Protein AF-A0A934ZGV9-F1 (afdb_monomer)

Solvent-accessible surface area (backbone atoms only — not comparable to full-atom values): 9846 Å² total; per-residue (Å²): 107,69,72,54,41,62,75,74,42,63,90,52,54,68,64,61,34,51,45,52,45,38,52,44,39,20,74,64,26,45,32,19,78,83,72,71,35,43,59,52,33,55,54,34,70,50,23,70,72,67,32,35,15,46,37,54,18,40,22,41,29,43,22,50,54,36,44,74,71,73,33,58,39,18,30,30,44,31,29,37,50,70,38,93,89,48,45,88,74,35,49,31,55,43,41,26,26,33,36,50,34,71,97,74,73,42,76,41,61,39,34,38,51,47,69,50,97,95,31,73,44,44,82,46,93,84,59,81,31,47,61,69,81,81,48,62,93,56,72,24,40,73,66,87,46,79,32,85,57,82,54,65,70,58,51,50,39,41,73,75,44,75,39,35,56,63,35,75,73,70,55,57,56,45,64,77,88,77,133

Nearest PDB structures (foldseek):
  9crn-assembly1_A  TM=8.039E-01  e=2.445E-04  Streptococcus pyogenes NZ131
  3isr-assembly1_B  TM=7.234E-01  e=2.298E-04  Cytophaga hutchinsonii ATCC 33406
  3kd4-assembly1_A  TM=6.887E-01  e=6.602E-04  Parabacteroides distasonis ATCC 8503
  7n6g-assembly1_6F  TM=5.661E-01  e=1.375E-01  Chlamydomonas reinhardtii
  8iyj-assembly1_T  TM=6.275E-01  e=3.469E+00  Mus musculus

Secondary structure (DSSP, 8-state):
-HHHHHHHTTT--HHHHHHHHHHHHHHHSEETTTTT--B---SHHHHHHH-EE-HHHHHHHHHHHHHHTT--EEEEEEEEESSSS-STT-EEEEEEEEEEEGGGTEEEEE-TT--BTTB--B--SSS-B-SS---GGGT-EE----BSS--HHHHHHHHS-SBHHHHHTTTS-S-PPP-

Sequence (179 aa):
MAAFVDARLRGLDPVALAEAVFVFVRDEVRHSWDIRGRRVTCVASEVLRHREGLCYAKSHLAAALLRRAGVPAGICYQRLTLDAADASAGHVVHALSTVFIAPLGRWIRFDARGNRPGVDARFSLTDEALAFPIRPEFGELDYLRNEPDAHPLIVASLTSHDDALALMAGALPSELPLP

pLDDT: mean 95.47, std 4.11, range [60.16, 98.81]

Mean predicted aligned error: 2.98 Å

Structure (mmCIF, N/CA/C/O backbone):
data_AF-A0A934ZGV9-F1
#
_entry.id   AF-A0A934ZGV9-F1
#
loop_
_atom_site.group_PDB
_atom_site.id
_atom_site.type_symbol
_atom_site.label_atom_id
_atom_site.label_alt_id
_atom_site.label_comp_id
_atom_site.label_asym_id
_atom_site.label_entity_id
_atom_site.label_seq_id
_atom_site.pdbx_PDB_ins_code
_atom_site.Cartn_x
_atom_site.Cartn_y
_atom_site.Cartn_z
_atom_site.occupancy
_atom_site.B_iso_or_equiv
_atom_site.auth_seq_id
_atom_site.auth_comp_id
_atom_site.auth_asym_id
_atom_site.auth_atom_id
_atom_site.pdbx_PDB_model_num
ATOM 1 N N . MET A 1 1 ? -14.277 10.513 1.016 1.00 86.44 1 MET A N 1
ATOM 2 C CA . MET A 1 1 ? -13.659 9.782 2.145 1.00 86.44 1 MET A CA 1
ATOM 3 C C . MET A 1 1 ? -14.561 9.735 3.371 1.00 86.44 1 MET A C 1
ATOM 5 O O . MET A 1 1 ? -14.852 8.629 3.788 1.00 86.44 1 MET A O 1
ATOM 9 N N . ALA A 1 2 ? -15.053 10.864 3.906 1.00 89.75 2 ALA A N 1
ATOM 10 C CA . ALA A 1 2 ? -15.929 10.872 5.094 1.00 89.75 2 ALA A CA 1
ATOM 11 C C . ALA A 1 2 ? -17.124 9.906 4.983 1.00 89.75 2 ALA A C 1
ATOM 13 O O . ALA A 1 2 ? -17.225 8.985 5.778 1.00 89.75 2 ALA A O 1
ATOM 14 N N . ALA A 1 3 ? -17.915 10.016 3.910 1.00 92.88 3 ALA A N 1
ATOM 15 C CA . ALA A 1 3 ? -19.055 9.126 3.671 1.00 92.88 3 ALA A CA 1
ATOM 16 C C . ALA A 1 3 ? -18.684 7.631 3.634 1.00 92.88 3 ALA A C 1
ATOM 18 O O . ALA A 1 3 ? -19.457 6.796 4.081 1.00 92.88 3 ALA A O 1
ATOM 19 N N . PHE A 1 4 ? -17.494 7.287 3.126 1.00 94.81 4 PHE A N 1
ATOM 20 C CA . PHE A 1 4 ? -17.029 5.900 3.122 1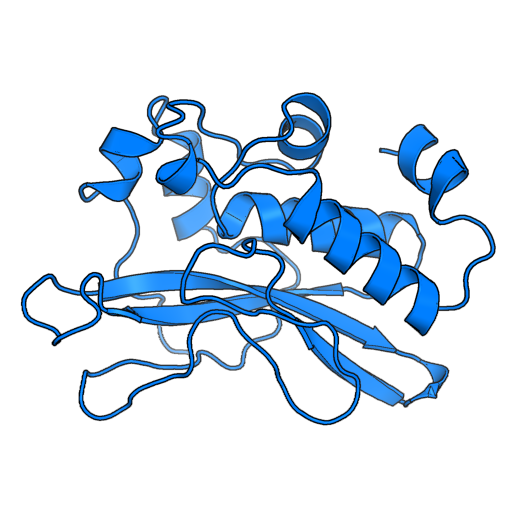.00 94.81 4 PHE A CA 1
ATOM 21 C C . PHE A 1 4 ? -16.733 5.412 4.543 1.00 94.81 4 PHE A C 1
ATOM 23 O O . PHE A 1 4 ? -17.196 4.347 4.935 1.00 94.81 4 PHE A O 1
ATOM 30 N N . VAL A 1 5 ? -15.978 6.205 5.310 1.00 93.06 5 VAL A N 1
ATOM 31 C CA . VAL A 1 5 ? -15.632 5.890 6.703 1.00 93.06 5 VAL A CA 1
ATOM 32 C C . VAL A 1 5 ? -16.901 5.762 7.542 1.00 93.06 5 VAL A C 1
ATOM 34 O O . VAL A 1 5 ? -17.065 4.781 8.257 1.00 93.06 5 VAL A O 1
ATOM 37 N N . ASP A 1 6 ? -17.834 6.697 7.385 1.00 92.62 6 ASP A N 1
ATOM 38 C CA . ASP A 1 6 ? -19.102 6.697 8.110 1.00 92.62 6 ASP A CA 1
ATOM 39 C C . ASP A 1 6 ? -19.966 5.478 7.790 1.00 92.62 6 ASP A C 1
ATOM 41 O O . ASP A 1 6 ? -20.567 4.908 8.694 1.00 92.62 6 ASP A O 1
ATOM 45 N N . ALA A 1 7 ? -20.004 5.064 6.522 1.00 95.06 7 ALA A N 1
ATOM 46 C CA . ALA A 1 7 ? -20.830 3.947 6.082 1.00 95.06 7 ALA A CA 1
ATOM 47 C C . ALA A 1 7 ? -20.221 2.570 6.382 1.00 95.06 7 ALA A C 1
ATOM 49 O O . ALA A 1 7 ? -20.969 1.609 6.534 1.00 95.06 7 ALA A O 1
ATOM 50 N N . ARG A 1 8 ? -18.887 2.443 6.398 1.00 95.12 8 ARG A N 1
ATOM 51 C CA . ARG A 1 8 ? -18.216 1.130 6.429 1.00 95.12 8 ARG A CA 1
ATOM 52 C C . ARG A 1 8 ? -17.299 0.883 7.616 1.00 95.12 8 ARG A C 1
ATOM 54 O O . ARG A 1 8 ? -17.013 -0.274 7.890 1.00 95.12 8 ARG A O 1
ATOM 61 N N . LEU A 1 9 ? -16.816 1.928 8.284 1.00 96.00 9 LEU A N 1
ATOM 62 C CA . LEU A 1 9 ? -15.784 1.800 9.322 1.00 96.00 9 LEU A CA 1
ATOM 63 C C . LEU A 1 9 ? -16.225 2.333 10.690 1.00 96.00 9 LEU A C 1
ATOM 65 O O . LEU A 1 9 ? -15.602 2.024 11.703 1.00 96.00 9 LEU A O 1
ATOM 69 N N . ARG A 1 10 ? -17.278 3.155 10.742 1.00 93.94 10 ARG A N 1
ATOM 70 C CA . ARG A 1 10 ? -17.756 3.772 11.981 1.00 93.94 10 ARG A CA 1
ATOM 71 C C . ARG A 1 10 ? -18.201 2.710 12.991 1.00 93.94 10 ARG A C 1
ATOM 73 O O . ARG A 1 10 ? -19.017 1.853 12.676 1.00 93.94 10 ARG A O 1
ATOM 80 N N . GLY A 1 11 ? -17.712 2.835 14.225 1.00 93.38 11 GLY A N 1
ATOM 81 C CA . GLY A 1 11 ? -18.089 1.966 15.345 1.00 93.38 11 GLY A CA 1
ATOM 82 C C . GLY A 1 11 ? -17.326 0.642 15.419 1.00 93.38 11 GLY A C 1
ATOM 83 O O . GLY A 1 11 ? -17.525 -0.094 16.380 1.00 93.38 11 GLY A O 1
ATOM 84 N N . LEU A 1 12 ? -16.447 0.349 14.455 1.00 96.75 12 LEU A N 1
ATOM 85 C CA . LE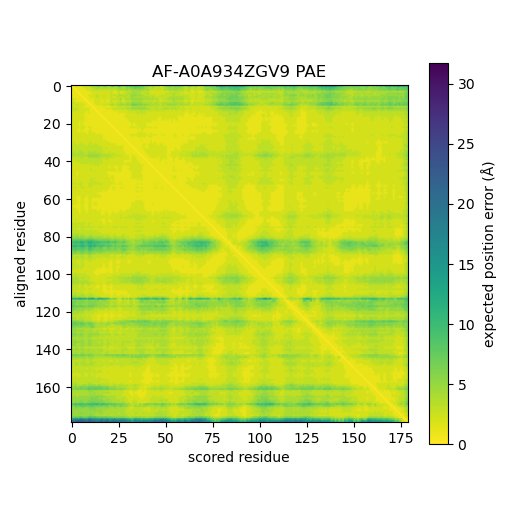U A 1 12 ? -15.540 -0.793 14.539 1.00 96.75 12 LEU A CA 1
ATOM 86 C C . LEU A 1 12 ? -14.435 -0.527 15.566 1.00 96.75 12 LEU A C 1
ATOM 88 O O . LEU A 1 12 ? -13.952 0.602 15.695 1.00 96.75 12 LEU A O 1
ATOM 92 N N . ASP A 1 13 ? -14.007 -1.575 16.267 1.00 95.88 13 ASP A N 1
ATOM 93 C CA . ASP A 1 13 ? -12.777 -1.518 17.052 1.00 95.88 13 ASP A CA 1
ATOM 94 C C . ASP A 1 13 ? -11.540 -1.399 16.131 1.00 95.88 13 ASP A C 1
ATOM 96 O O . ASP A 1 13 ? -11.633 -1.671 14.930 1.00 95.88 13 ASP A O 1
ATOM 100 N N . PRO A 1 14 ? -10.363 -1.001 16.652 1.00 95.81 14 PRO A N 1
ATOM 101 C CA . PRO A 1 14 ? -9.184 -0.766 15.819 1.00 95.81 14 PRO A CA 1
ATOM 102 C C . PRO A 1 14 ? -8.718 -1.966 14.980 1.00 95.81 14 PRO A C 1
ATOM 104 O O . PRO A 1 14 ? -8.181 -1.756 13.893 1.00 95.81 14 PRO A O 1
ATOM 107 N N . VAL A 1 15 ? -8.905 -3.203 15.457 1.00 97.25 15 VAL A N 1
ATOM 108 C CA . VAL A 1 15 ? -8.515 -4.420 14.726 1.00 97.25 15 VAL A CA 1
ATOM 109 C C . VAL A 1 15 ? -9.474 -4.650 13.568 1.00 97.25 15 VAL A C 1
ATOM 111 O O . VAL A 1 15 ? -9.032 -4.730 12.422 1.00 97.25 15 VAL A O 1
ATOM 114 N N . ALA A 1 16 ? -10.777 -4.685 13.853 1.00 97.69 16 ALA A N 1
ATOM 115 C CA . ALA A 1 16 ? -11.808 -4.869 12.836 1.00 97.69 16 ALA A CA 1
ATOM 116 C C . ALA A 1 16 ? -11.764 -3.752 11.783 1.00 97.69 16 ALA A C 1
ATOM 118 O O . ALA A 1 16 ? -11.966 -3.992 10.594 1.00 97.69 16 ALA A O 1
ATOM 119 N N . LEU A 1 17 ? -11.446 -2.526 12.202 1.00 97.81 17 LEU A N 1
ATOM 120 C CA . LEU A 1 17 ? -11.282 -1.381 11.315 1.00 97.81 17 LEU A CA 1
ATOM 121 C C . LEU A 1 17 ? -10.088 -1.557 10.370 1.00 97.81 17 LEU A C 1
ATOM 123 O O . LEU A 1 17 ? -10.225 -1.340 9.164 1.00 97.81 17 LEU A O 1
ATOM 127 N N . ALA A 1 18 ? -8.930 -1.959 10.898 1.00 98.12 18 ALA A N 1
ATOM 128 C CA . ALA A 1 18 ? -7.737 -2.222 10.101 1.00 98.12 18 ALA A CA 1
ATOM 129 C C . ALA A 1 18 ? -7.961 -3.345 9.083 1.00 98.12 18 ALA A C 1
ATOM 131 O O . ALA A 1 18 ? -7.636 -3.178 7.906 1.00 98.12 18 ALA A O 1
ATOM 132 N N . GLU A 1 19 ? -8.576 -4.445 9.512 1.00 98.25 19 GLU A N 1
ATOM 133 C CA . GLU A 1 19 ? -8.907 -5.568 8.639 1.00 98.25 19 GLU A CA 1
ATOM 134 C C . GLU A 1 19 ? -9.918 -5.167 7.556 1.00 98.25 19 GLU A C 1
ATOM 136 O O . GLU A 1 19 ? -9.710 -5.463 6.379 1.00 98.25 19 GLU A O 1
ATOM 141 N N . ALA A 1 20 ? -10.964 -4.412 7.909 1.00 98.50 20 ALA A N 1
ATOM 142 C CA . ALA A 1 20 ? -11.946 -3.919 6.946 1.00 98.50 20 ALA A CA 1
ATOM 143 C C . ALA A 1 20 ? -11.309 -3.005 5.889 1.00 98.50 20 ALA A C 1
ATOM 145 O O . ALA A 1 20 ? -11.627 -3.121 4.703 1.00 98.50 20 ALA A O 1
ATOM 146 N N . VAL A 1 21 ? -10.389 -2.116 6.287 1.00 98.69 21 VAL A N 1
ATOM 147 C CA . VAL A 1 21 ? -9.624 -1.288 5.341 1.00 98.69 21 VAL A CA 1
ATOM 148 C C . VAL A 1 21 ? -8.734 -2.155 4.458 1.00 98.69 21 VAL A C 1
ATOM 150 O O . VAL A 1 21 ? -8.726 -1.953 3.244 1.00 98.69 21 VAL A O 1
ATOM 153 N N . PHE A 1 22 ? -8.013 -3.117 5.035 1.00 98.62 22 PHE A N 1
ATOM 154 C CA . PHE A 1 22 ? -7.174 -4.044 4.283 1.00 98.62 22 PHE A CA 1
ATOM 155 C C . PHE A 1 22 ? -7.978 -4.795 3.217 1.00 98.62 22 PHE A C 1
ATOM 157 O O . PHE A 1 22 ? -7.634 -4.704 2.040 1.00 98.62 22 PHE A O 1
ATOM 164 N N . VAL A 1 23 ? -9.064 -5.474 3.602 1.00 98.44 23 VAL A N 1
ATOM 165 C CA . VAL A 1 23 ? -9.916 -6.264 2.695 1.00 98.44 23 VAL A CA 1
ATOM 166 C C . VAL A 1 23 ? -10.461 -5.378 1.587 1.00 98.44 23 VAL A C 1
ATOM 168 O O . VAL A 1 23 ? -10.339 -5.691 0.407 1.00 98.44 23 VAL A O 1
ATOM 171 N N . PHE A 1 24 ? -10.993 -4.217 1.952 1.00 98.56 24 PHE A N 1
ATOM 172 C CA . PHE A 1 24 ? -11.521 -3.267 0.992 1.00 98.56 24 PHE A CA 1
ATOM 173 C C . PHE A 1 24 ? -10.474 -2.786 -0.018 1.00 98.56 24 PHE A C 1
ATOM 175 O O . PHE A 1 24 ? -10.734 -2.768 -1.220 1.00 98.56 24 PHE A O 1
ATOM 182 N N . VAL A 1 25 ? -9.293 -2.368 0.443 1.00 98.62 25 VAL A N 1
ATOM 183 C CA . VAL A 1 25 ? -8.247 -1.891 -0.467 1.00 98.62 25 VAL A CA 1
ATOM 184 C C . VAL A 1 25 ? -7.718 -3.049 -1.307 1.00 98.62 25 VAL A C 1
ATOM 186 O O . VAL A 1 25 ? -7.516 -2.860 -2.504 1.00 98.62 25 VAL A O 1
ATOM 189 N N . ARG A 1 26 ? -7.530 -4.239 -0.732 1.00 98.38 26 ARG A N 1
ATOM 190 C CA . ARG A 1 26 ? -7.049 -5.434 -1.435 1.00 98.38 26 ARG A CA 1
ATOM 191 C C . ARG A 1 26 ? -8.012 -5.866 -2.541 1.00 98.38 26 ARG A C 1
ATOM 193 O O . ARG A 1 26 ? -7.557 -6.056 -3.668 1.00 98.38 26 ARG A O 1
ATOM 200 N N . ASP A 1 27 ? -9.304 -5.945 -2.233 1.00 97.56 27 ASP A N 1
ATOM 201 C CA . ASP A 1 27 ? -10.291 -6.652 -3.059 1.00 97.56 27 ASP A CA 1
ATOM 202 C C . ASP A 1 27 ? -11.154 -5.712 -3.913 1.00 97.56 27 ASP A C 1
ATOM 204 O O . ASP A 1 27 ? -11.568 -6.078 -5.013 1.00 97.56 27 ASP A O 1
ATOM 208 N N . GLU A 1 28 ? -11.406 -4.479 -3.459 1.00 98.12 28 GLU A N 1
ATOM 209 C CA . GLU A 1 28 ? -12.267 -3.517 -4.170 1.00 98.12 28 GLU A CA 1
ATOM 210 C C . GLU A 1 28 ? -11.492 -2.402 -4.893 1.00 98.12 28 GLU A C 1
ATOM 212 O O . GLU A 1 28 ? -12.092 -1.587 -5.600 1.00 98.12 28 GLU A O 1
ATOM 217 N N . VAL A 1 29 ? -10.164 -2.341 -4.751 1.00 98.38 29 VAL A N 1
ATOM 218 C CA . VAL A 1 29 ? -9.301 -1.443 -5.536 1.00 98.38 29 VAL A CA 1
ATOM 219 C C . VAL A 1 29 ? -8.408 -2.286 -6.431 1.00 98.38 29 VAL A C 1
ATOM 221 O O . VAL A 1 29 ? -7.513 -2.987 -5.965 1.00 98.38 29 VAL A O 1
ATOM 224 N N . ARG A 1 30 ? -8.631 -2.216 -7.741 1.00 98.00 30 ARG A N 1
ATOM 225 C CA . ARG A 1 30 ? -7.888 -3.014 -8.718 1.00 98.00 30 ARG A CA 1
ATOM 226 C C . ARG A 1 30 ? -6.433 -2.559 -8.785 1.00 98.00 30 ARG A C 1
ATOM 228 O O . ARG A 1 30 ? -6.153 -1.362 -8.797 1.00 98.00 30 ARG A O 1
ATOM 235 N N . HIS A 1 31 ? -5.512 -3.515 -8.848 1.00 97.44 31 HIS A N 1
ATOM 236 C CA . HIS A 1 31 ? -4.106 -3.211 -9.078 1.00 97.44 31 HIS A CA 1
ATOM 237 C C . HIS A 1 31 ? -3.871 -2.929 -10.566 1.00 97.44 31 HIS A C 1
ATOM 239 O O . HIS A 1 31 ? -4.106 -3.818 -11.387 1.00 97.44 31 HIS A O 1
ATOM 245 N N . SER A 1 32 ? -3.398 -1.728 -10.923 1.00 96.88 32 SER A N 1
ATOM 246 C CA . SER A 1 32 ? -3.309 -1.287 -12.330 1.00 96.88 32 SER A CA 1
ATOM 247 C C . SER A 1 32 ? -2.537 -2.269 -13.217 1.00 96.88 32 SER A C 1
ATOM 249 O O . SER A 1 32 ? -2.983 -2.581 -14.317 1.00 96.88 32 SER A O 1
ATOM 251 N N . TRP A 1 33 ? -1.438 -2.849 -12.721 1.00 94.50 33 TRP A N 1
ATOM 252 C CA . TRP A 1 33 ? -0.671 -3.844 -13.483 1.00 94.50 33 TRP A CA 1
ATOM 253 C C . TRP A 1 33 ? -1.466 -5.119 -13.806 1.00 94.50 33 TRP A C 1
ATOM 255 O O . TRP A 1 33 ? -1.347 -5.642 -14.911 1.00 94.50 33 TRP A O 1
ATOM 265 N N . ASP A 1 34 ? -2.301 -5.603 -12.881 1.00 94.94 34 ASP A N 1
ATOM 266 C CA . ASP A 1 34 ? -3.018 -6.875 -13.066 1.00 94.94 34 ASP A CA 1
ATOM 267 C C . ASP A 1 34 ? -4.122 -6.756 -14.099 1.00 94.94 34 ASP A C 1
ATOM 269 O O . ASP A 1 34 ? -4.351 -7.665 -14.891 1.00 94.94 34 ASP A O 1
ATOM 273 N N . ILE A 1 35 ? -4.800 -5.612 -14.091 1.00 95.81 35 ILE A N 1
ATOM 274 C CA . ILE A 1 35 ? -5.902 -5.334 -15.007 1.00 95.81 35 ILE A CA 1
ATOM 275 C C . ILE A 1 35 ? -5.434 -4.654 -16.295 1.00 95.81 35 ILE A C 1
ATOM 277 O O . ILE A 1 35 ? -6.267 -4.263 -17.107 1.00 95.81 35 ILE A O 1
ATOM 281 N N . ARG A 1 36 ? -4.115 -4.478 -16.466 1.00 96.38 36 ARG A N 1
ATOM 282 C CA . ARG A 1 36 ? -3.504 -3.699 -17.557 1.00 96.38 36 ARG A CA 1
ATOM 283 C C . ARG A 1 36 ? -4.109 -2.293 -17.690 1.00 96.38 36 ARG A C 1
ATOM 285 O O . ARG A 1 36 ? -4.273 -1.764 -18.787 1.00 96.38 36 ARG A O 1
ATOM 292 N N . GLY A 1 37 ? -4.456 -1.704 -16.551 1.00 97.06 37 GLY A N 1
ATOM 293 C CA . GLY A 1 37 ? -5.012 -0.368 -16.437 1.00 97.06 37 GLY A CA 1
ATOM 294 C C . GLY A 1 37 ? -3.933 0.687 -16.641 1.00 97.06 37 GLY A C 1
ATOM 295 O O . GLY A 1 37 ? -2.797 0.528 -16.196 1.00 97.06 37 GLY A O 1
ATOM 296 N N . ARG A 1 38 ? -4.292 1.764 -17.343 1.00 97.31 38 ARG A N 1
ATOM 297 C CA . ARG A 1 38 ? -3.376 2.866 -17.676 1.00 97.31 38 ARG A CA 1
ATOM 298 C C . ARG A 1 38 ? -3.494 4.033 -16.704 1.00 97.31 38 ARG A C 1
ATOM 300 O O . ARG A 1 38 ? -2.695 4.952 -16.767 1.00 97.31 38 ARG A O 1
ATOM 307 N N . ARG A 1 39 ? -4.475 4.032 -15.797 1.00 97.44 39 ARG A N 1
ATOM 308 C CA . ARG A 1 39 ? -4.707 5.179 -14.922 1.00 97.44 39 ARG A CA 1
ATOM 309 C C . ARG A 1 39 ? -3.641 5.245 -13.838 1.00 97.44 39 ARG A C 1
ATOM 311 O O . ARG A 1 39 ? -3.524 4.330 -13.024 1.00 97.44 39 ARG A O 1
ATOM 318 N N . VAL A 1 40 ? -2.951 6.376 -13.765 1.00 97.69 40 VAL A N 1
ATOM 319 C CA . VAL A 1 40 ? -2.124 6.719 -12.610 1.00 97.69 40 VAL A CA 1
ATOM 320 C C . VAL A 1 40 ? -2.998 7.400 -11.560 1.00 97.69 40 VAL A C 1
ATOM 322 O O . VAL A 1 40 ? -3.759 8.320 -11.857 1.00 97.69 40 VAL A O 1
ATOM 325 N N . THR A 1 41 ? -2.933 6.909 -10.327 1.00 98.06 41 THR A N 1
ATOM 326 C CA . THR A 1 41 ? -3.553 7.537 -9.157 1.00 98.06 41 THR A CA 1
ATOM 327 C C . THR A 1 41 ? -2.479 7.763 -8.106 1.00 98.06 41 THR A C 1
ATOM 329 O O . THR A 1 41 ? -1.564 6.951 -7.963 1.00 98.06 41 THR A O 1
ATOM 332 N N . CYS A 1 42 ? -2.574 8.871 -7.371 1.00 98.00 42 CYS A N 1
ATOM 333 C CA . CYS A 1 42 ? -1.600 9.197 -6.330 1.00 98.00 42 CYS A CA 1
ATOM 334 C C . CYS A 1 42 ? -2.284 9.500 -5.001 1.00 98.00 42 CYS A C 1
ATOM 336 O O . CYS A 1 42 ? -2.009 8.842 -3.996 1.00 98.00 42 CYS A O 1
ATOM 338 N N . VAL A 1 43 ? -3.200 10.470 -4.971 1.00 97.75 43 VAL A N 1
ATOM 339 C CA . VAL A 1 43 ? -3.839 10.881 -3.716 1.00 97.75 43 VAL A CA 1
ATOM 340 C C . VAL A 1 43 ? -5.006 9.962 -3.359 1.00 97.75 43 VAL A C 1
ATOM 342 O O . VAL A 1 43 ? -5.783 9.546 -4.216 1.00 97.75 43 VAL A O 1
ATOM 345 N N . ALA A 1 44 ? -5.184 9.679 -2.067 1.00 98.19 44 ALA A N 1
ATOM 346 C CA . ALA A 1 44 ? -6.181 8.722 -1.575 1.00 98.19 44 ALA A CA 1
ATOM 347 C C . ALA A 1 44 ? -7.612 8.971 -2.094 1.00 98.19 44 ALA A C 1
ATOM 349 O O . ALA A 1 44 ? -8.361 8.032 -2.360 1.00 98.19 44 ALA A O 1
ATOM 350 N N . SER A 1 45 ? -8.014 10.232 -2.266 1.00 98.00 45 SER A N 1
ATOM 351 C CA . SER A 1 45 ? -9.344 10.583 -2.777 1.00 98.00 45 SER A CA 1
ATOM 352 C C . SER A 1 45 ? -9.571 10.128 -4.225 1.00 98.00 45 SER A C 1
ATOM 354 O O . SER A 1 45 ? -10.683 9.712 -4.556 1.00 98.00 45 SER A O 1
ATOM 356 N N . GLU A 1 46 ? -8.539 10.159 -5.069 1.00 97.62 46 GLU A N 1
ATOM 357 C CA . GLU A 1 46 ? -8.584 9.659 -6.446 1.00 97.62 46 GLU A CA 1
ATOM 358 C C . GLU A 1 46 ? -8.653 8.140 -6.476 1.00 97.62 46 GLU A C 1
ATOM 360 O O . GLU A 1 46 ? -9.499 7.585 -7.173 1.00 97.62 46 GLU A O 1
ATOM 365 N N . VAL A 1 47 ? -7.829 7.468 -5.669 1.00 98.38 47 VAL A N 1
ATOM 366 C CA . VAL A 1 47 ? -7.823 6.001 -5.560 1.00 98.38 47 VAL A CA 1
ATOM 367 C C . VAL A 1 47 ? -9.193 5.496 -5.111 1.00 98.38 47 VAL A C 1
ATOM 369 O O . VAL A 1 47 ? -9.747 4.565 -5.698 1.00 98.38 47 VAL A O 1
ATOM 372 N N . LEU A 1 48 ? -9.796 6.161 -4.118 1.00 98.38 48 LEU A N 1
ATOM 373 C CA . LEU A 1 48 ? -11.140 5.840 -3.641 1.00 98.38 48 LEU A CA 1
ATOM 374 C C . LEU A 1 48 ? -12.202 6.034 -4.732 1.00 98.38 48 LEU A C 1
ATOM 376 O O . LEU A 1 48 ? -13.133 5.237 -4.820 1.00 98.38 48 LEU A O 1
ATOM 380 N N . ARG A 1 49 ? -12.086 7.094 -5.541 1.00 98.12 49 ARG A N 1
ATOM 381 C CA . ARG A 1 49 ? -13.031 7.397 -6.624 1.00 98.12 49 ARG A CA 1
ATOM 382 C C . ARG A 1 49 ? -12.914 6.395 -7.769 1.00 98.12 49 ARG A C 1
ATOM 384 O O . ARG A 1 49 ? -13.929 5.901 -8.244 1.00 98.12 49 ARG A O 1
ATOM 391 N N . HIS A 1 50 ? -11.692 6.132 -8.224 1.00 98.00 50 HIS A N 1
ATOM 392 C CA . HIS A 1 50 ? -11.433 5.360 -9.437 1.00 98.00 50 HIS A CA 1
ATOM 393 C C . HIS A 1 50 ? -11.336 3.858 -9.204 1.00 98.00 50 HIS A C 1
ATOM 395 O O . HIS A 1 50 ? -11.493 3.105 -10.158 1.00 98.00 50 HIS A O 1
ATOM 401 N N . ARG A 1 51 ? -11.122 3.415 -7.958 1.00 97.94 51 ARG A N 1
ATOM 402 C CA . ARG A 1 51 ? -10.988 1.989 -7.623 1.00 97.94 51 ARG A CA 1
ATOM 403 C C . ARG A 1 51 ? -9.850 1.305 -8.371 1.00 97.94 51 ARG A C 1
ATOM 405 O O . ARG A 1 51 ? -9.936 0.122 -8.687 1.00 97.94 51 ARG A O 1
ATOM 412 N N . GLU A 1 52 ? -8.779 2.051 -8.609 1.00 97.94 52 GLU A N 1
ATOM 413 C CA . GLU A 1 52 ? -7.606 1.603 -9.345 1.00 97.94 52 GLU A CA 1
ATOM 414 C C . GLU A 1 52 ? -6.352 2.309 -8.820 1.00 97.94 52 GLU A C 1
ATOM 416 O O . GLU A 1 52 ? -6.384 3.507 -8.513 1.00 97.94 52 GLU A O 1
ATOM 421 N N . GLY A 1 53 ? -5.254 1.568 -8.719 1.00 97.88 53 GLY A N 1
ATOM 422 C CA . GLY A 1 53 ? -3.938 2.118 -8.427 1.00 97.88 53 GLY A CA 1
ATOM 423 C C . GLY A 1 53 ? -2.874 1.039 -8.264 1.00 97.88 53 GLY A C 1
ATOM 424 O O . GLY A 1 53 ? -3.178 -0.138 -8.066 1.00 97.88 53 GLY A O 1
ATOM 425 N N . LEU A 1 54 ? -1.610 1.448 -8.322 1.00 97.75 54 LEU A N 1
ATOM 426 C CA . LEU A 1 54 ? -0.472 0.601 -7.955 1.00 97.75 54 LEU A CA 1
ATOM 427 C C . LEU A 1 54 ? -0.381 0.433 -6.428 1.00 97.75 54 LEU A C 1
ATOM 429 O O . LEU A 1 54 ? -1.121 1.080 -5.678 1.00 97.75 54 LEU A O 1
ATOM 433 N N . CYS A 1 55 ? 0.534 -0.421 -5.956 1.00 97.75 55 CYS A N 1
ATOM 434 C CA . CYS A 1 55 ? 0.754 -0.667 -4.524 1.00 97.75 55 CYS A CA 1
ATOM 435 C C . CYS A 1 55 ? 0.918 0.628 -3.706 1.00 97.75 55 CYS A C 1
ATOM 437 O O . CYS A 1 55 ? 0.325 0.747 -2.637 1.00 97.75 55 CYS A O 1
ATOM 439 N N . TYR A 1 56 ? 1.598 1.642 -4.251 1.00 98.38 56 TYR A N 1
ATOM 440 C CA . TYR A 1 56 ? 1.756 2.966 -3.636 1.00 98.38 56 TYR A CA 1
ATOM 441 C C . TYR A 1 56 ? 0.417 3.639 -3.341 1.00 98.38 56 TYR A C 1
ATOM 443 O O . TYR A 1 56 ? 0.084 3.926 -2.195 1.00 98.38 56 TYR A O 1
ATOM 451 N N . ALA A 1 57 ? -0.389 3.835 -4.383 1.00 98.38 57 ALA A N 1
ATOM 452 C CA . ALA A 1 57 ? -1.659 4.537 -4.309 1.00 98.38 57 ALA A CA 1
ATOM 453 C C . ALA A 1 57 ? -2.643 3.804 -3.382 1.00 98.38 57 ALA A C 1
ATOM 455 O O . ALA A 1 57 ? -3.382 4.414 -2.606 1.00 98.38 57 ALA A O 1
ATOM 456 N N . LYS A 1 58 ? -2.604 2.471 -3.404 1.00 98.75 58 LYS A N 1
ATOM 457 C CA . LYS A 1 58 ? -3.382 1.623 -2.500 1.00 98.75 58 LYS A CA 1
ATOM 458 C C . LYS A 1 58 ? -2.948 1.788 -1.041 1.00 98.75 58 LYS A C 1
ATOM 460 O O . LYS A 1 58 ? -3.816 1.970 -0.188 1.00 98.75 58 LYS A O 1
ATOM 465 N N . SER A 1 59 ? -1.649 1.836 -0.759 1.00 98.75 59 SER A N 1
ATOM 466 C CA . SER A 1 59 ? -1.131 2.124 0.585 1.00 98.75 59 SER A CA 1
ATOM 467 C C . SER A 1 59 ? -1.455 3.549 1.050 1.00 98.75 59 SER A C 1
ATOM 469 O O . SER A 1 59 ? -1.856 3.748 2.197 1.00 98.75 59 SER A O 1
ATOM 471 N N . HIS A 1 60 ? -1.419 4.541 0.150 1.00 98.75 60 HIS A N 1
ATOM 472 C CA . HIS A 1 60 ? -1.876 5.903 0.454 1.00 98.75 60 HIS A CA 1
ATOM 473 C C . HIS A 1 60 ? -3.354 5.915 0.867 1.00 98.75 60 HIS A C 1
ATOM 475 O O . HIS A 1 60 ? -3.729 6.567 1.844 1.00 98.75 60 HIS A O 1
ATOM 481 N N . LEU A 1 61 ? -4.205 5.182 0.139 1.00 98.81 61 LEU A N 1
ATOM 482 C CA . LEU A 1 61 ? -5.624 5.059 0.460 1.00 98.81 61 LEU A CA 1
ATOM 483 C C . LEU A 1 61 ? -5.844 4.382 1.816 1.00 98.81 61 LEU A C 1
ATOM 485 O O . LEU A 1 61 ? -6.626 4.897 2.617 1.00 98.81 61 LEU A O 1
ATOM 489 N N . ALA A 1 62 ? -5.167 3.263 2.080 1.00 98.69 62 ALA A N 1
ATOM 490 C CA . ALA A 1 62 ? -5.298 2.533 3.336 1.00 98.69 62 ALA A CA 1
ATOM 491 C C . ALA A 1 62 ? -4.930 3.418 4.538 1.00 98.69 62 ALA A C 1
ATOM 493 O O . ALA A 1 62 ? -5.752 3.602 5.441 1.00 98.69 62 ALA A O 1
ATOM 494 N N . ALA A 1 63 ? -3.755 4.055 4.501 1.00 98.56 63 ALA A N 1
ATOM 495 C CA . ALA A 1 63 ? -3.307 4.962 5.554 1.00 98.56 63 ALA A CA 1
ATOM 496 C C . ALA A 1 63 ? -4.286 6.130 5.761 1.00 98.56 63 ALA A C 1
ATOM 498 O O . ALA A 1 63 ? -4.650 6.455 6.892 1.00 98.56 63 ALA A O 1
ATOM 499 N N . ALA A 1 64 ? -4.774 6.741 4.678 1.00 98.44 64 ALA A N 1
ATOM 500 C CA . ALA A 1 64 ? -5.690 7.872 4.770 1.00 98.44 64 ALA A CA 1
ATOM 501 C C . ALA A 1 64 ? -7.071 7.481 5.333 1.00 98.44 64 ALA A C 1
ATOM 503 O O . ALA A 1 64 ? -7.675 8.266 6.068 1.00 98.44 64 ALA A O 1
ATOM 504 N N . LEU A 1 65 ? -7.586 6.287 5.017 1.00 98.56 65 LEU A N 1
ATOM 505 C CA . LEU A 1 65 ? -8.847 5.783 5.573 1.00 98.56 65 LEU A CA 1
ATOM 506 C C . LEU A 1 65 ? -8.735 5.484 7.068 1.00 98.56 65 LEU A C 1
ATOM 508 O O . LEU A 1 65 ? -9.596 5.927 7.827 1.00 98.56 65 LEU A O 1
ATOM 512 N N . LEU A 1 66 ? -7.660 4.808 7.483 1.00 98.25 66 LEU A N 1
ATOM 513 C CA . LEU A 1 66 ? -7.376 4.506 8.889 1.00 98.25 66 LEU A CA 1
ATOM 514 C C . LEU A 1 66 ? -7.259 5.789 9.718 1.00 98.25 66 LEU A C 1
ATOM 516 O O . LEU A 1 66 ? -7.975 5.959 10.705 1.00 98.25 66 LEU A O 1
ATOM 520 N N . ARG A 1 67 ? -6.448 6.748 9.253 1.00 97.69 67 ARG A N 1
ATOM 521 C CA . ARG A 1 67 ? -6.281 8.053 9.915 1.00 97.69 67 ARG A CA 1
ATOM 522 C C . ARG A 1 67 ? -7.587 8.822 9.993 1.00 97.69 67 ARG A C 1
ATOM 524 O O . ARG A 1 67 ? -7.892 9.416 11.022 1.00 97.69 67 ARG A O 1
ATOM 531 N N . ARG A 1 68 ? -8.392 8.801 8.924 1.00 97.19 68 ARG A N 1
ATOM 532 C CA . ARG A 1 68 ? -9.703 9.465 8.921 1.00 97.19 68 ARG A CA 1
ATOM 533 C C . ARG A 1 68 ? -10.675 8.836 9.918 1.00 97.19 68 ARG A C 1
ATOM 535 O O . ARG A 1 68 ? -11.566 9.537 10.386 1.00 97.19 68 ARG A O 1
ATOM 542 N N . ALA A 1 69 ? -10.501 7.559 10.237 1.00 96.62 69 ALA A N 1
ATOM 543 C CA . ALA A 1 69 ? -11.261 6.867 11.265 1.00 96.62 69 ALA A CA 1
ATOM 544 C C . ALA A 1 69 ? -10.630 6.959 12.671 1.00 96.62 69 ALA A C 1
ATOM 546 O O . ALA A 1 69 ? -11.128 6.338 13.603 1.00 96.62 69 ALA A O 1
ATOM 547 N N . GLY A 1 70 ? -9.559 7.744 12.838 1.00 95.19 70 GLY A N 1
ATOM 548 C CA . GLY A 1 70 ? -8.916 7.992 14.130 1.00 95.19 70 GLY A CA 1
ATOM 549 C C . GLY A 1 70 ? -7.848 6.972 14.531 1.00 95.19 70 GLY A C 1
ATOM 550 O O . GLY A 1 70 ? -7.371 7.023 15.661 1.00 95.19 70 GLY A O 1
ATOM 551 N N . VAL A 1 71 ? -7.446 6.066 13.633 1.00 96.69 71 VAL A N 1
ATOM 552 C CA . VAL A 1 71 ? -6.399 5.071 13.906 1.00 96.69 71 VAL A CA 1
ATOM 553 C C . VAL A 1 71 ? -5.062 5.550 13.325 1.00 96.69 71 VAL A C 1
ATOM 555 O O . VAL A 1 71 ? -5.004 5.868 12.131 1.00 96.69 71 VAL A O 1
ATOM 558 N N . PRO A 1 72 ? -3.970 5.606 14.115 1.00 98.12 72 PRO A N 1
ATOM 559 C CA . PRO A 1 72 ? -2.655 5.929 13.580 1.00 98.12 72 PRO A CA 1
ATOM 560 C C . PRO A 1 72 ? -2.234 4.892 12.538 1.00 98.12 72 PRO A C 1
ATOM 562 O O . PRO A 1 72 ? -2.295 3.687 12.773 1.00 98.12 72 PRO A O 1
ATOM 565 N N . ALA A 1 73 ? -1.798 5.370 11.382 1.00 98.50 73 ALA A N 1
ATOM 566 C CA . ALA A 1 73 ? -1.380 4.536 10.267 1.00 98.50 73 ALA A CA 1
ATOM 567 C C . ALA A 1 73 ? -0.243 5.213 9.514 1.00 98.50 73 ALA A C 1
ATOM 569 O O . ALA A 1 73 ? -0.095 6.435 9.598 1.00 98.50 73 ALA A O 1
ATOM 570 N N . GLY A 1 74 ? 0.521 4.444 8.759 1.00 98.25 74 GLY A N 1
ATOM 571 C CA . GLY A 1 74 ? 1.656 4.907 7.974 1.00 98.25 74 GLY A CA 1
ATOM 572 C C . GLY A 1 74 ? 1.882 4.046 6.745 1.00 98.25 74 GLY A C 1
ATOM 573 O O . GLY A 1 74 ? 1.052 3.209 6.380 1.00 98.25 74 GLY A O 1
ATOM 574 N N . ILE A 1 75 ? 2.998 4.311 6.085 1.00 98.25 75 ILE A N 1
ATOM 575 C CA . ILE A 1 75 ? 3.414 3.633 4.864 1.00 98.25 75 ILE A CA 1
ATOM 576 C C . ILE A 1 75 ? 4.825 3.108 5.103 1.00 98.25 75 ILE A C 1
ATOM 578 O O . ILE A 1 75 ? 5.664 3.801 5.675 1.00 98.25 75 ILE A O 1
ATOM 582 N N . CYS A 1 76 ? 5.098 1.886 4.670 1.00 97.00 76 CYS A N 1
ATOM 583 C CA . CYS A 1 76 ? 6.448 1.338 4.656 1.00 97.00 76 CYS A CA 1
ATOM 584 C C . CYS A 1 76 ? 6.774 0.786 3.272 1.00 97.00 76 CYS A C 1
ATOM 586 O O . CYS A 1 76 ? 5.895 0.665 2.415 1.00 97.00 76 CYS A O 1
ATOM 588 N N . TYR A 1 77 ? 8.052 0.507 3.034 1.00 97.88 77 TYR A N 1
ATOM 589 C CA . TYR A 1 77 ? 8.538 0.158 1.708 1.00 97.88 77 TYR A CA 1
ATOM 590 C C . TYR A 1 77 ? 9.478 -1.036 1.746 1.00 97.88 77 TYR A C 1
ATOM 592 O O . TYR A 1 77 ? 10.199 -1.261 2.719 1.00 97.88 77 TYR A O 1
ATOM 600 N N . GLN A 1 78 ? 9.505 -1.741 0.627 1.00 97.31 78 GLN A N 1
ATOM 601 C CA . GLN A 1 78 ? 10.433 -2.814 0.315 1.00 97.31 78 GLN A CA 1
ATOM 602 C C . GLN A 1 78 ? 11.108 -2.512 -1.019 1.00 97.31 78 GLN A C 1
ATOM 604 O O . GLN A 1 78 ? 10.540 -1.824 -1.861 1.00 97.31 78 GLN A O 1
ATOM 609 N N . ARG A 1 79 ? 12.309 -3.031 -1.231 1.00 97.25 79 ARG A N 1
ATOM 610 C CA . ARG A 1 79 ? 12.945 -3.152 -2.540 1.00 97.25 79 ARG A CA 1
ATOM 611 C C . ARG A 1 79 ? 12.805 -4.603 -2.970 1.00 97.25 79 ARG A C 1
ATOM 613 O O . ARG A 1 79 ? 13.300 -5.479 -2.269 1.00 97.25 79 ARG A O 1
ATOM 620 N N . LEU A 1 80 ? 12.153 -4.834 -4.101 1.00 96.94 80 LEU A N 1
ATOM 621 C CA . LEU A 1 80 ? 11.886 -6.165 -4.649 1.00 96.94 80 LEU A CA 1
ATOM 622 C C . LEU A 1 80 ? 12.464 -6.276 -6.056 1.00 96.94 80 LEU A C 1
ATOM 624 O O . LEU A 1 80 ? 12.608 -5.259 -6.737 1.00 96.94 80 LEU A O 1
ATOM 628 N N . THR A 1 81 ? 12.786 -7.483 -6.515 1.00 96.44 81 THR A N 1
ATOM 629 C CA . THR A 1 81 ? 13.110 -7.690 -7.931 1.00 96.44 81 THR A CA 1
ATOM 630 C C . THR A 1 81 ? 11.860 -7.542 -8.800 1.00 96.44 81 THR A C 1
ATOM 632 O O . THR A 1 81 ? 10.734 -7.801 -8.368 1.00 96.44 81 THR A O 1
ATOM 635 N N . LEU A 1 82 ? 12.048 -7.115 -10.049 1.00 92.44 82 LEU A N 1
ATOM 636 C CA . LEU A 1 82 ? 10.963 -7.035 -11.033 1.00 92.44 82 LEU A CA 1
ATOM 637 C C . LEU A 1 82 ? 10.542 -8.418 -11.561 1.00 92.44 82 LEU A C 1
ATOM 639 O O . LEU A 1 82 ? 9.373 -8.610 -11.901 1.00 92.44 82 LEU A O 1
ATOM 643 N N . ASP A 1 83 ? 11.476 -9.373 -11.604 1.00 88.88 83 ASP A N 1
ATOM 644 C CA . ASP A 1 83 ? 11.230 -10.771 -11.971 1.00 88.88 83 ASP A CA 1
ATOM 645 C C . ASP A 1 83 ? 11.268 -11.671 -10.727 1.00 88.88 83 ASP A C 1
ATOM 647 O O . ASP A 1 83 ? 12.066 -11.473 -9.813 1.00 88.88 83 ASP A O 1
ATOM 651 N N . ALA A 1 84 ? 10.403 -12.680 -10.675 1.00 86.62 84 ALA A N 1
ATOM 652 C CA . ALA A 1 84 ? 10.397 -13.645 -9.585 1.00 86.62 84 ALA A CA 1
ATOM 653 C C . ALA A 1 84 ? 11.576 -14.634 -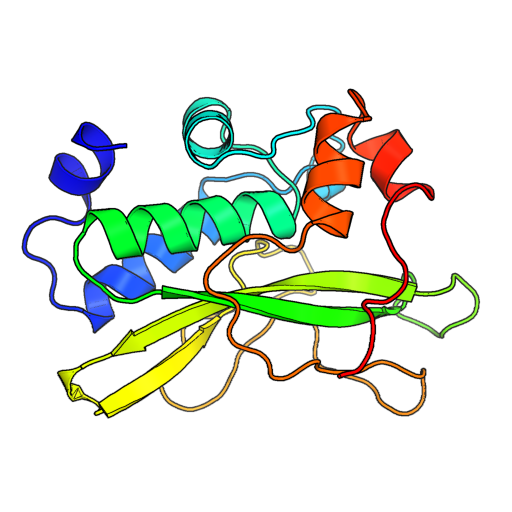9.651 1.00 86.62 84 ALA A C 1
ATOM 655 O O . ALA A 1 84 ? 11.897 -15.229 -8.626 1.00 86.62 84 ALA A O 1
ATOM 656 N N . ALA A 1 85 ? 12.209 -14.836 -10.807 1.00 89.56 85 ALA A N 1
ATOM 657 C CA . ALA A 1 85 ? 13.284 -15.807 -10.976 1.00 89.56 85 ALA A CA 1
ATOM 658 C C . ALA A 1 85 ? 14.633 -15.312 -10.432 1.00 89.56 85 ALA A C 1
ATOM 660 O O . ALA A 1 85 ? 15.332 -16.078 -9.770 1.00 89.56 85 ALA A O 1
ATOM 661 N N . ASP A 1 86 ? 14.994 -14.054 -10.701 1.00 91.75 86 ASP A N 1
ATOM 662 C CA . ASP A 1 86 ? 16.277 -13.464 -10.314 1.00 91.75 86 ASP A CA 1
ATOM 663 C C . ASP A 1 86 ? 16.252 -11.916 -10.344 1.00 91.75 86 ASP A C 1
ATOM 665 O O . ASP A 1 86 ? 15.214 -11.281 -10.538 1.00 91.75 86 ASP A O 1
ATOM 669 N N . ALA A 1 87 ? 17.419 -11.297 -10.134 1.00 92.75 87 ALA A N 1
ATOM 670 C CA . ALA A 1 87 ? 17.601 -9.845 -10.139 1.00 92.75 87 ALA A CA 1
ATOM 671 C C . ALA A 1 87 ? 17.950 -9.244 -11.519 1.00 92.75 87 ALA A C 1
ATOM 673 O O . ALA A 1 87 ? 18.240 -8.050 -11.601 1.00 92.75 87 ALA A O 1
ATOM 674 N N . SER A 1 88 ? 17.957 -10.028 -12.604 1.00 93.50 88 SER A N 1
ATOM 675 C CA . SER A 1 88 ? 18.420 -9.578 -13.929 1.00 93.50 88 SER A CA 1
ATOM 676 C C . SER A 1 88 ? 17.551 -8.472 -14.532 1.00 93.50 88 SER A C 1
ATOM 678 O O . SER A 1 88 ? 18.061 -7.599 -15.232 1.00 93.50 88 SER A O 1
ATOM 680 N N . ALA A 1 89 ? 16.256 -8.463 -14.204 1.00 92.88 89 ALA A N 1
ATOM 681 C CA . ALA A 1 89 ? 15.312 -7.423 -14.608 1.00 92.88 89 ALA A CA 1
ATOM 682 C C . ALA A 1 89 ? 15.422 -6.135 -13.768 1.00 92.88 89 ALA A C 1
ATOM 684 O O . ALA A 1 89 ? 14.722 -5.163 -14.046 1.00 92.88 89 ALA A O 1
ATOM 685 N N . GLY A 1 90 ? 16.286 -6.111 -12.749 1.00 94.88 90 GLY A N 1
ATOM 686 C CA . GLY A 1 90 ? 16.428 -5.004 -11.812 1.00 94.88 90 GLY A CA 1
ATOM 687 C C . GLY A 1 90 ? 15.407 -5.037 -10.674 1.00 94.88 90 GLY A C 1
ATOM 688 O O . GLY A 1 90 ? 14.760 -6.054 -10.406 1.00 94.88 90 GLY A O 1
ATOM 689 N N . HIS A 1 91 ? 15.282 -3.902 -9.988 1.00 96.50 91 HIS A N 1
ATOM 690 C CA . HIS A 1 91 ? 14.479 -3.757 -8.775 1.00 96.50 91 HIS A CA 1
ATOM 691 C C . HIS A 1 91 ? 13.440 -2.654 -8.900 1.00 96.50 91 HIS A C 1
ATOM 693 O O . HIS A 1 91 ? 13.585 -1.722 -9.689 1.00 96.50 91 HIS A O 1
ATOM 699 N N . VAL A 1 92 ? 12.426 -2.738 -8.050 1.00 96.94 92 VAL A N 1
ATOM 700 C CA . VAL A 1 92 ? 11.416 -1.708 -7.858 1.00 96.94 92 VAL A CA 1
ATOM 701 C C . VAL A 1 92 ? 11.101 -1.568 -6.375 1.00 96.94 92 VAL A C 1
ATOM 703 O O . VAL A 1 92 ? 11.116 -2.541 -5.615 1.00 96.94 92 VAL A O 1
ATOM 706 N N . VAL A 1 93 ? 10.792 -0.349 -5.951 1.00 97.62 93 VAL A N 1
ATOM 707 C CA . VAL A 1 93 ? 10.244 -0.116 -4.616 1.00 97.62 93 VAL A CA 1
ATOM 708 C C . VAL A 1 93 ? 8.801 -0.620 -4.569 1.00 97.62 93 VAL A C 1
ATOM 710 O O . VAL A 1 93 ? 7.993 -0.250 -5.407 1.00 97.62 93 VAL A O 1
ATOM 713 N N . HIS A 1 94 ? 8.430 -1.412 -3.573 1.00 97.56 94 HIS A N 1
ATOM 714 C CA . HIS A 1 94 ? 7.056 -1.822 -3.282 1.00 97.56 94 HIS A CA 1
ATOM 715 C C . HIS A 1 94 ? 6.569 -1.133 -2.011 1.00 97.56 94 HIS A C 1
ATOM 717 O O . HIS A 1 94 ? 7.347 -0.935 -1.081 1.00 97.56 94 HIS A O 1
ATOM 723 N N . ALA A 1 95 ? 5.297 -0.739 -1.970 1.00 98.12 95 ALA A N 1
ATOM 724 C CA . ALA A 1 95 ? 4.719 -0.042 -0.826 1.00 98.12 95 ALA A CA 1
ATOM 725 C C . ALA A 1 95 ? 3.714 -0.909 -0.078 1.00 98.12 95 ALA A C 1
ATOM 727 O O . ALA A 1 95 ? 2.827 -1.524 -0.668 1.00 98.12 95 ALA A O 1
ATOM 728 N N . LEU A 1 96 ? 3.801 -0.828 1.239 1.00 97.94 96 LEU A N 1
ATOM 729 C CA . LEU A 1 96 ? 2.975 -1.504 2.223 1.00 97.94 96 LEU A CA 1
ATOM 730 C C . LEU A 1 96 ? 2.327 -0.466 3.146 1.00 97.94 96 LEU A C 1
ATOM 732 O O . LEU A 1 96 ? 2.643 0.724 3.094 1.00 97.94 96 LEU A O 1
ATOM 736 N N . SER A 1 97 ? 1.428 -0.909 4.017 1.00 98.19 97 SER A N 1
ATOM 737 C CA . SER A 1 97 ? 0.791 -0.052 5.017 1.00 98.19 97 SER A CA 1
ATOM 738 C C . SER A 1 97 ? 1.082 -0.532 6.431 1.00 98.19 97 SER A C 1
ATOM 740 O O . SER A 1 97 ? 1.236 -1.726 6.683 1.00 98.19 97 SER A O 1
ATOM 742 N N . THR A 1 98 ? 1.117 0.410 7.365 1.00 98.06 98 THR A N 1
ATOM 743 C CA . THR A 1 98 ? 1.246 0.155 8.800 1.00 98.06 98 THR A CA 1
ATOM 744 C C . THR A 1 98 ? 0.026 0.705 9.529 1.00 98.06 98 THR A C 1
ATOM 746 O O . THR A 1 98 ? -0.557 1.717 9.135 1.00 98.06 98 THR A O 1
ATOM 749 N N . VAL A 1 99 ? -0.355 0.069 10.630 1.00 98.31 99 VAL A N 1
ATOM 750 C CA . VAL A 1 99 ? -1.427 0.531 11.514 1.00 98.31 99 VAL A CA 1
ATOM 751 C C . VAL A 1 99 ? -1.053 0.271 12.965 1.00 98.31 99 VAL A C 1
ATOM 753 O O . VAL A 1 99 ? -0.559 -0.804 13.296 1.00 98.31 99 VAL A O 1
ATOM 756 N N . PHE A 1 100 ? -1.263 1.247 13.841 1.00 98.25 100 PHE A N 1
ATOM 757 C CA . PHE A 1 100 ? -1.050 1.069 15.271 1.00 98.25 100 PHE A CA 1
ATOM 758 C C . PHE A 1 100 ? -2.329 0.560 15.929 1.00 98.25 100 PHE A C 1
ATOM 760 O O . PHE A 1 100 ? -3.344 1.258 15.972 1.00 98.25 100 PHE A O 1
ATOM 767 N N . ILE A 1 101 ? -2.275 -0.650 16.479 1.00 97.56 101 ILE A N 1
ATOM 768 C CA . ILE A 1 101 ? -3.404 -1.251 17.184 1.00 97.56 101 ILE A CA 1
ATOM 769 C C . ILE A 1 101 ? -3.233 -0.978 18.675 1.00 97.56 101 ILE A C 1
ATOM 771 O O . ILE A 1 101 ? -2.537 -1.711 19.377 1.00 97.56 101 ILE A O 1
ATOM 775 N N . ALA A 1 102 ? -3.878 0.084 19.165 1.00 96.12 102 ALA A N 1
ATOM 776 C CA . ALA A 1 102 ? -3.722 0.544 20.546 1.00 96.12 102 ALA A CA 1
ATOM 777 C C . ALA A 1 102 ? -3.994 -0.542 21.611 1.00 96.12 102 ALA A C 1
ATOM 779 O O . ALA A 1 102 ? -3.165 -0.668 22.510 1.00 96.12 102 ALA A O 1
ATOM 780 N N . PRO A 1 103 ? -5.043 -1.390 21.502 1.00 94.88 103 PRO A N 1
ATOM 781 C CA . PRO A 1 103 ? -5.251 -2.491 22.451 1.00 94.88 103 PRO A CA 1
ATOM 782 C C . PRO A 1 103 ? -4.112 -3.522 22.502 1.00 94.88 103 PRO A C 1
ATOM 784 O O . PRO A 1 103 ? -3.958 -4.205 23.508 1.00 94.88 103 PRO A O 1
ATOM 787 N N . LEU A 1 104 ? -3.316 -3.641 21.432 1.00 95.81 104 LEU A N 1
ATOM 788 C CA . LEU A 1 104 ? -2.151 -4.531 21.361 1.00 95.81 104 LEU A CA 1
ATOM 789 C C . LEU A 1 104 ? -0.827 -3.805 21.648 1.00 95.81 104 LEU A C 1
ATOM 791 O O . LEU A 1 104 ? 0.211 -4.454 21.745 1.00 95.81 104 LEU A O 1
ATOM 795 N N . GLY A 1 105 ? -0.840 -2.471 21.722 1.00 96.75 105 GLY A N 1
ATOM 796 C CA . GLY A 1 105 ? 0.349 -1.649 21.946 1.00 96.75 105 GLY A CA 1
ATOM 797 C C . GLY A 1 105 ? 1.421 -1.759 20.857 1.00 96.75 105 GLY A C 1
ATOM 798 O O . GLY A 1 105 ? 2.587 -1.490 21.139 1.00 96.75 105 GLY A O 1
ATOM 799 N N . ARG A 1 106 ? 1.074 -2.170 19.628 1.00 96.25 106 ARG A N 1
ATOM 800 C CA . ARG A 1 106 ? 2.056 -2.396 18.552 1.00 96.25 106 ARG A CA 1
ATOM 801 C C . ARG A 1 106 ? 1.573 -1.986 17.167 1.00 96.25 106 ARG A C 1
ATOM 803 O O . ARG A 1 106 ? 0.373 -1.902 16.900 1.00 96.25 106 ARG A O 1
ATOM 810 N N . TRP A 1 107 ? 2.542 -1.774 16.281 1.00 97.12 107 TRP A N 1
ATOM 811 C CA . TRP A 1 107 ? 2.319 -1.594 14.851 1.00 97.12 107 TRP A CA 1
ATOM 812 C C . TRP A 1 107 ? 2.136 -2.946 14.163 1.00 97.12 107 TRP A C 1
ATOM 814 O O . TRP A 1 107 ? 2.886 -3.883 14.424 1.00 97.12 107 TRP A O 1
ATOM 824 N N . ILE A 1 108 ? 1.155 -3.020 13.271 1.00 97.19 108 ILE A N 1
ATOM 825 C CA . ILE A 1 108 ? 0.922 -4.133 12.355 1.00 97.19 108 ILE A CA 1
ATOM 826 C C . ILE A 1 108 ? 1.204 -3.636 10.943 1.00 97.19 108 ILE A C 1
ATOM 828 O O . ILE A 1 108 ? 0.744 -2.559 10.559 1.00 97.19 108 ILE A O 1
ATOM 832 N N . ARG A 1 109 ? 1.957 -4.419 10.179 1.00 96.62 109 ARG A N 1
ATOM 833 C CA . ARG A 1 109 ? 2.226 -4.193 8.759 1.00 96.62 109 ARG A CA 1
ATOM 834 C C . ARG A 1 109 ? 1.336 -5.101 7.926 1.00 96.62 109 ARG A C 1
ATOM 836 O O . ARG A 1 109 ? 1.120 -6.256 8.281 1.00 96.62 109 ARG A O 1
ATOM 843 N N . PHE A 1 110 ? 0.815 -4.581 6.823 1.00 97.56 110 PHE A N 1
ATOM 844 C CA . PHE A 1 110 ? -0.001 -5.356 5.898 1.00 97.56 110 PHE A CA 1
ATOM 845 C C . PHE A 1 110 ? 0.195 -4.907 4.451 1.00 97.56 110 PHE A C 1
ATOM 847 O O . PHE A 1 110 ? 0.500 -3.745 4.166 1.00 97.56 110 PHE A O 1
ATOM 854 N N . ASP A 1 111 ? -0.035 -5.841 3.531 1.00 97.62 111 ASP A N 1
ATOM 855 C CA . ASP A 1 111 ? 0.091 -5.621 2.095 1.00 97.62 111 ASP A CA 1
ATOM 856 C C . ASP A 1 111 ? -1.274 -5.648 1.397 1.00 97.62 111 ASP A C 1
ATOM 858 O O . ASP A 1 111 ? -1.785 -6.699 1.011 1.00 97.62 111 ASP A O 1
ATOM 862 N N . ALA A 1 112 ? -1.878 -4.477 1.200 1.00 96.75 112 ALA A N 1
ATOM 863 C CA . ALA A 1 112 ? -3.170 -4.373 0.526 1.00 96.75 112 ALA A CA 1
ATOM 864 C C . ALA 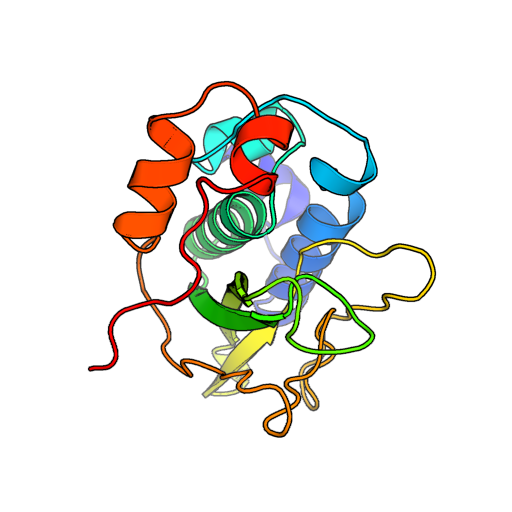A 1 112 ? -3.063 -4.360 -1.012 1.00 96.75 112 ALA A C 1
ATOM 866 O O . ALA A 1 112 ? -4.019 -3.969 -1.686 1.00 96.75 112 ALA A O 1
ATOM 867 N N . ARG A 1 113 ? -1.927 -4.759 -1.604 1.00 94.69 113 ARG A N 1
ATOM 868 C CA . ARG A 1 113 ? -1.685 -4.721 -3.057 1.00 94.69 113 ARG A CA 1
ATOM 869 C C . ARG A 1 113 ? -2.705 -5.513 -3.884 1.00 94.69 113 ARG A C 1
ATOM 871 O O . ARG A 1 113 ? -2.981 -5.125 -5.018 1.00 94.69 113 ARG A O 1
ATOM 878 N N . GLY A 1 114 ? -3.312 -6.559 -3.336 1.00 85.81 114 GLY A N 1
ATOM 879 C CA . GLY A 1 114 ? -4.311 -7.371 -4.037 1.00 85.81 114 GLY A CA 1
ATOM 880 C C . GLY A 1 114 ? -3.817 -8.779 -4.331 1.00 85.81 114 GLY A C 1
ATOM 881 O O . GLY A 1 114 ? -2.651 -8.964 -4.691 1.00 85.81 114 GLY A O 1
ATOM 882 N N . ASN A 1 115 ? -4.725 -9.746 -4.229 1.00 91.31 115 ASN A N 1
ATOM 883 C CA . ASN A 1 115 ? -4.433 -11.142 -4.530 1.00 91.31 115 ASN A CA 1
ATOM 884 C C . ASN A 1 115 ? -4.593 -11.426 -6.028 1.00 91.31 115 ASN A C 1
ATOM 886 O O . ASN A 1 115 ? -5.472 -10.891 -6.704 1.00 91.31 115 ASN A O 1
ATOM 890 N N . ARG A 1 116 ? -3.722 -12.292 -6.540 1.00 88.81 116 ARG A N 1
ATOM 891 C CA . ARG A 1 116 ? -3.726 -12.838 -7.905 1.00 88.81 116 ARG A CA 1
ATOM 892 C C . ARG A 1 116 ? -3.241 -14.290 -7.832 1.00 88.81 116 ARG A C 1
ATOM 894 O O . ARG A 1 116 ? -2.727 -14.677 -6.784 1.00 88.81 116 ARG A O 1
ATOM 901 N N . PRO A 1 117 ? -3.347 -15.108 -8.894 1.00 88.56 117 PRO A N 1
ATOM 902 C CA . PRO A 1 117 ? -2.762 -16.447 -8.874 1.00 88.56 117 PRO A CA 1
ATOM 903 C C . PRO A 1 117 ? -1.292 -16.405 -8.425 1.00 88.56 117 PRO A C 1
ATOM 905 O O . PRO A 1 117 ? -0.489 -15.664 -8.997 1.00 88.56 117 PRO A O 1
ATOM 908 N N . GLY A 1 118 ? -0.973 -17.156 -7.367 1.00 86.94 118 GLY A N 1
ATOM 909 C CA . GLY A 1 118 ? 0.354 -17.188 -6.741 1.00 86.94 118 GLY A CA 1
ATOM 910 C C . GLY A 1 118 ? 0.636 -16.105 -5.690 1.00 86.94 118 GLY A C 1
ATOM 911 O O . GLY A 1 118 ? 1.744 -16.074 -5.171 1.00 86.94 118 GLY A O 1
ATOM 912 N N . VAL A 1 119 ? -0.325 -15.233 -5.362 1.00 90.88 119 VAL A N 1
ATOM 913 C CA . VAL A 1 119 ? -0.195 -14.187 -4.331 1.00 90.88 119 VAL A CA 1
ATOM 914 C C . VAL A 1 119 ? -1.362 -14.281 -3.348 1.00 90.88 119 VAL A C 1
ATOM 916 O O . VAL A 1 119 ? -2.514 -14.092 -3.745 1.00 90.88 119 VAL A O 1
ATOM 919 N N . ASP A 1 120 ? -1.055 -14.523 -2.071 1.00 92.94 120 ASP A N 1
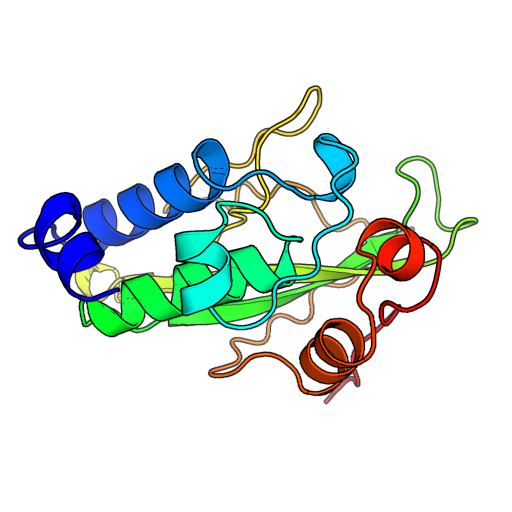ATOM 920 C CA . ASP A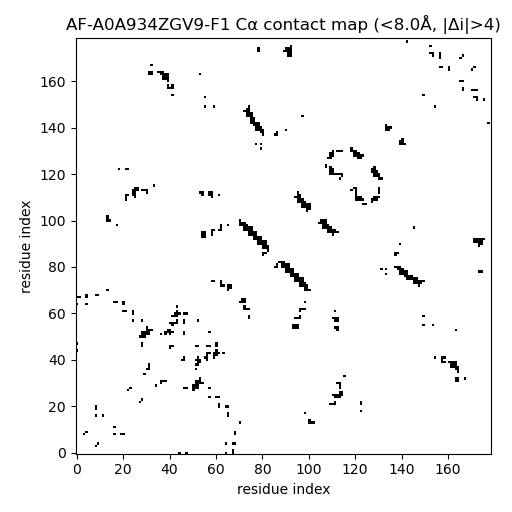 1 120 ? -2.029 -14.589 -0.972 1.00 92.94 120 ASP A CA 1
ATOM 921 C C . ASP A 1 120 ? -1.620 -13.680 0.197 1.00 92.94 120 ASP A C 1
ATOM 923 O O . ASP A 1 120 ? -1.090 -14.126 1.216 1.00 92.94 120 ASP A O 1
ATOM 927 N N . ALA A 1 121 ? -1.859 -12.377 0.040 1.00 95.06 121 ALA A N 1
ATOM 928 C CA . ALA A 1 121 ? -1.688 -11.423 1.123 1.00 95.06 121 ALA A CA 1
ATOM 929 C C . ALA A 1 121 ? -2.888 -11.486 2.082 1.00 95.06 121 ALA A C 1
ATOM 931 O O . ALA A 1 121 ? -4.056 -11.474 1.658 1.00 95.06 121 ALA A O 1
ATOM 932 N N . ARG A 1 122 ? -2.615 -11.501 3.391 1.00 96.25 122 ARG A N 1
ATOM 933 C CA . ARG A 1 122 ? -3.632 -11.595 4.451 1.00 96.25 122 ARG A CA 1
ATOM 934 C C . ARG A 1 122 ? -3.364 -10.573 5.550 1.00 96.25 122 ARG A C 1
ATOM 936 O O . ARG A 1 122 ? -2.216 -10.287 5.878 1.00 96.25 122 ARG A O 1
ATOM 943 N N . PHE A 1 123 ? -4.432 -10.047 6.142 1.00 97.00 123 PHE A N 1
ATOM 944 C CA . PHE A 1 123 ? -4.307 -9.296 7.382 1.00 97.00 123 PHE A CA 1
ATOM 945 C C . PHE A 1 123 ? -4.079 -10.288 8.514 1.00 97.00 123 PHE A C 1
ATOM 947 O O . PHE A 1 123 ? -4.796 -11.279 8.638 1.00 97.00 123 PHE A O 1
ATOM 954 N N . SER A 1 124 ? -3.053 -10.043 9.313 1.00 96.06 124 SER A N 1
ATOM 955 C CA . SER A 1 124 ? -2.661 -10.927 10.397 1.00 96.06 124 SER A CA 1
ATOM 956 C C . SER A 1 124 ? -2.102 -10.093 11.530 1.00 96.06 124 SER A C 1
ATOM 958 O O . SER A 1 124 ? -1.384 -9.116 11.315 1.00 96.06 124 SER A O 1
ATOM 960 N N . LEU A 1 125 ? -2.460 -10.474 12.751 1.00 95.88 125 LEU A N 1
ATOM 961 C CA . LEU A 1 125 ? -1.982 -9.802 13.950 1.00 95.88 125 LEU A CA 1
ATOM 962 C C . LEU A 1 125 ? -0.662 -10.385 14.447 1.00 95.88 125 LEU A C 1
ATOM 964 O O . LEU A 1 125 ? 0.001 -9.710 15.231 1.00 95.88 125 LEU A O 1
ATOM 968 N N . THR A 1 126 ? -0.305 -11.614 14.065 1.00 91.12 126 THR A N 1
ATOM 969 C CA . THR A 1 126 ? 0.879 -12.324 14.575 1.00 91.12 126 THR A CA 1
ATOM 970 C C . THR A 1 126 ? 2.006 -12.308 13.559 1.00 91.12 126 THR A C 1
ATOM 972 O O . THR A 1 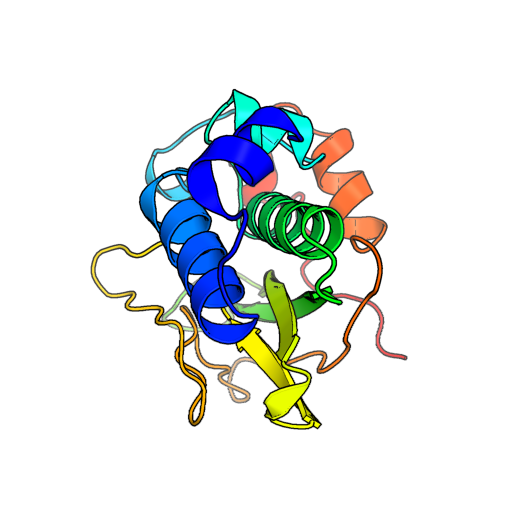126 ? 3.021 -11.657 13.785 1.00 91.12 126 THR A O 1
ATOM 975 N N . ASP A 1 127 ? 1.790 -12.983 12.437 1.00 91.19 127 ASP A N 1
ATOM 976 C CA . ASP A 1 127 ? 2.800 -13.236 11.419 1.00 91.19 127 ASP A CA 1
ATOM 977 C C . ASP A 1 127 ? 2.455 -12.455 10.161 1.00 91.19 127 ASP A C 1
ATOM 979 O O . ASP A 1 127 ? 1.309 -12.488 9.707 1.00 91.19 127 ASP A O 1
ATOM 983 N N . GLU A 1 128 ? 3.430 -11.754 9.590 1.00 91.31 128 GLU A N 1
ATOM 984 C CA . GLU A 1 128 ? 3.209 -11.029 8.345 1.00 91.31 128 GLU A CA 1
ATOM 985 C C . GLU A 1 128 ? 2.835 -11.998 7.212 1.00 91.31 128 GLU A C 1
ATOM 987 O O . GLU A 1 128 ? 3.482 -13.020 6.991 1.00 91.31 128 GLU A O 1
ATOM 992 N N . ALA A 1 129 ? 1.793 -11.649 6.461 1.00 92.56 129 ALA A N 1
ATOM 993 C CA . ALA A 1 129 ? 1.375 -12.356 5.255 1.00 92.56 129 ALA A CA 1
ATOM 994 C C . ALA A 1 129 ? 1.338 -11.358 4.091 1.00 92.56 129 ALA A C 1
ATOM 996 O O . ALA A 1 129 ? 0.273 -10.902 3.669 1.00 92.56 129 ALA A O 1
ATOM 997 N N . LEU A 1 130 ? 2.529 -10.955 3.643 1.00 94.44 130 LEU A N 1
ATOM 998 C CA . LEU A 1 130 ? 2.730 -9.984 2.564 1.00 94.44 130 LEU A CA 1
ATOM 999 C C . LEU A 1 130 ? 2.598 -10.648 1.188 1.00 94.44 130 LEU A C 1
ATOM 1001 O O . LEU A 1 130 ? 2.727 -11.866 1.069 1.00 94.44 130 LEU A O 1
ATOM 1005 N N . ALA A 1 131 ? 2.386 -9.853 0.134 1.00 92.50 131 ALA A N 1
ATOM 1006 C CA . ALA A 1 131 ? 2.307 -10.395 -1.222 1.00 92.50 131 ALA A CA 1
ATOM 1007 C C . ALA A 1 131 ? 3.645 -10.987 -1.689 1.00 92.50 131 ALA A C 1
ATOM 1009 O O . ALA A 1 131 ? 3.655 -11.957 -2.446 1.00 92.50 131 ALA A O 1
ATOM 1010 N N . PHE A 1 132 ? 4.754 -10.396 -1.236 1.00 92.25 132 PHE A N 1
ATOM 1011 C CA . PHE A 1 132 ? 6.107 -10.781 -1.614 1.00 92.25 132 PHE A CA 1
ATOM 1012 C C . PHE A 1 132 ? 7.008 -10.804 -0.370 1.00 92.25 132 PHE A C 1
ATOM 1014 O O . PHE A 1 132 ? 7.169 -9.768 0.280 1.00 92.25 132 PHE A O 1
ATOM 1021 N N . PRO A 1 133 ? 7.574 -11.965 0.003 1.00 91.88 133 PRO A N 1
ATOM 1022 C CA . PRO A 1 133 ? 8.621 -12.019 1.013 1.00 91.88 133 PRO A CA 1
ATOM 1023 C C . PRO A 1 133 ? 9.934 -11.465 0.447 1.00 91.88 133 PRO A C 1
ATOM 1025 O O . PRO A 1 133 ? 10.193 -11.582 -0.749 1.00 91.88 133 PRO A O 1
ATOM 1028 N N . ILE A 1 134 ? 10.774 -10.909 1.320 1.00 94.94 134 ILE A N 1
ATOM 1029 C CA . ILE A 1 134 ? 12.120 -10.451 0.957 1.00 94.94 134 ILE A CA 1
ATOM 1030 C C . ILE A 1 134 ? 13.046 -11.649 0.734 1.00 94.94 134 ILE A C 1
ATOM 1032 O O . ILE A 1 134 ? 13.105 -12.555 1.566 1.00 94.94 134 ILE A O 1
ATOM 1036 N N . ARG A 1 135 ? 13.817 -11.598 -0.353 1.00 95.88 135 ARG A N 1
ATOM 1037 C CA . ARG A 1 135 ? 14.872 -12.545 -0.734 1.00 95.88 135 ARG A CA 1
ATOM 1038 C C . ARG A 1 135 ? 16.224 -11.826 -0.772 1.00 95.88 135 ARG A C 1
ATOM 1040 O O . ARG A 1 135 ? 16.597 -11.260 -1.808 1.00 95.88 135 ARG A O 1
ATOM 1047 N N . PRO A 1 136 ? 16.960 -11.787 0.354 1.00 95.69 136 PRO A N 1
ATOM 1048 C CA . PRO A 1 136 ? 18.221 -11.053 0.450 1.00 95.69 136 PRO A CA 1
ATOM 1049 C C . PRO A 1 136 ? 19.266 -11.480 -0.590 1.00 95.69 136 PRO A C 1
ATOM 1051 O O . PRO A 1 136 ? 20.070 -10.658 -1.027 1.00 95.69 136 PRO A O 1
ATOM 1054 N N . GLU A 1 137 ? 19.235 -12.738 -1.036 1.00 96.06 137 GLU A N 1
ATOM 1055 C CA . GLU A 1 137 ? 20.100 -13.285 -2.086 1.00 96.06 137 GLU A CA 1
ATOM 1056 C C . GLU A 1 137 ? 19.961 -12.569 -3.439 1.00 96.06 137 GLU A C 1
ATOM 1058 O O . GLU A 1 137 ? 20.892 -12.594 -4.241 1.00 96.06 137 GLU A O 1
ATOM 1063 N N . PHE A 1 138 ? 18.840 -11.880 -3.677 1.00 96.62 138 PHE A N 1
ATOM 1064 C CA . PHE A 1 138 ? 18.605 -11.066 -4.871 1.00 96.62 138 PHE A CA 1
ATOM 1065 C C . PHE A 1 138 ? 18.764 -9.560 -4.621 1.00 96.62 138 PHE A C 1
ATOM 1067 O O . PHE A 1 138 ? 18.385 -8.743 -5.462 1.00 96.62 138 PHE A O 1
ATOM 1074 N N . GLY A 1 139 ? 19.325 -9.167 -3.473 1.00 95.19 139 GLY A N 1
ATOM 1075 C CA . GLY A 1 139 ? 19.475 -7.762 -3.091 1.00 95.19 139 GLY A CA 1
ATOM 1076 C C . GLY A 1 139 ? 18.146 -7.079 -2.756 1.00 95.19 139 GLY A C 1
ATOM 1077 O O . GLY A 1 139 ? 18.052 -5.852 -2.819 1.00 95.19 139 GLY A O 1
ATOM 1078 N N . GLU A 1 140 ? 17.112 -7.858 -2.435 1.00 97.38 140 GLU A N 1
ATOM 1079 C CA . GLU A 1 140 ? 15.865 -7.329 -1.891 1.00 97.38 140 GLU A CA 1
ATOM 1080 C C . GLU A 1 140 ? 16.075 -6.857 -0.451 1.00 97.38 140 GLU A C 1
ATOM 1082 O O . GLU A 1 140 ? 16.873 -7.419 0.303 1.00 97.38 140 GLU A O 1
ATOM 1087 N N . LEU A 1 141 ? 15.355 -5.807 -0.064 1.00 96.06 141 LEU A N 1
ATOM 1088 C CA . LEU A 1 141 ? 15.525 -5.158 1.233 1.00 96.06 141 LEU A CA 1
ATOM 1089 C C . LEU A 1 141 ? 14.182 -4.699 1.786 1.00 96.06 141 LEU A C 1
ATOM 1091 O O . LEU A 1 141 ? 13.372 -4.118 1.069 1.00 96.06 141 LEU A O 1
ATOM 1095 N N . ASP A 1 142 ? 13.983 -4.877 3.087 1.00 95.56 142 ASP A N 1
ATOM 1096 C CA . ASP A 1 142 ? 12.931 -4.175 3.810 1.00 95.56 142 ASP A CA 1
ATOM 1097 C C . ASP A 1 142 ? 13.487 -2.883 4.408 1.00 95.56 142 ASP A C 1
ATOM 1099 O O . ASP A 1 142 ? 14.448 -2.921 5.177 1.00 95.56 142 ASP A O 1
ATOM 1103 N N . TYR A 1 143 ? 12.891 -1.733 4.083 1.00 94.62 143 TYR A N 1
ATOM 1104 C CA . TYR A 1 143 ? 13.358 -0.463 4.641 1.00 94.62 143 TYR A CA 1
ATOM 1105 C C . TYR A 1 143 ? 12.993 -0.311 6.126 1.00 94.62 143 TYR A C 1
ATOM 1107 O O . TYR A 1 143 ? 13.553 0.562 6.779 1.00 94.62 143 TYR A O 1
ATOM 1115 N N . LEU A 1 144 ? 12.068 -1.120 6.670 1.00 90.38 144 LEU A N 1
ATOM 1116 C CA . LEU A 1 144 ? 11.637 -1.137 8.082 1.00 90.38 144 LEU A CA 1
ATOM 1117 C C . LEU A 1 144 ? 11.309 0.247 8.693 1.00 90.38 144 LEU A C 1
ATOM 1119 O O . LEU A 1 144 ? 11.284 0.404 9.913 1.00 90.38 144 LEU A O 1
ATOM 1123 N N . ARG A 1 145 ? 11.000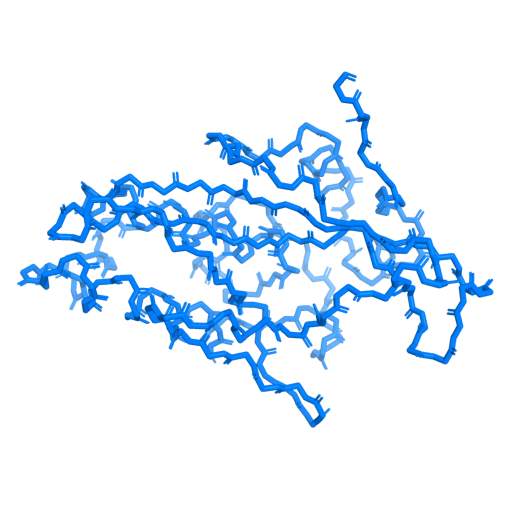 1.249 7.860 1.00 92.19 145 ARG A N 1
ATOM 1124 C CA . ARG A 1 145 ? 10.577 2.594 8.276 1.00 92.19 145 ARG A CA 1
ATOM 1125 C C . ARG A 1 145 ? 9.064 2.716 8.226 1.00 92.19 145 ARG A C 1
ATOM 1127 O O . ARG A 1 145 ? 8.435 2.278 7.267 1.00 92.19 145 ARG A O 1
ATOM 1134 N N . ASN A 1 146 ? 8.496 3.342 9.251 1.00 96.06 146 ASN A N 1
ATOM 1135 C CA . ASN A 1 146 ? 7.093 3.72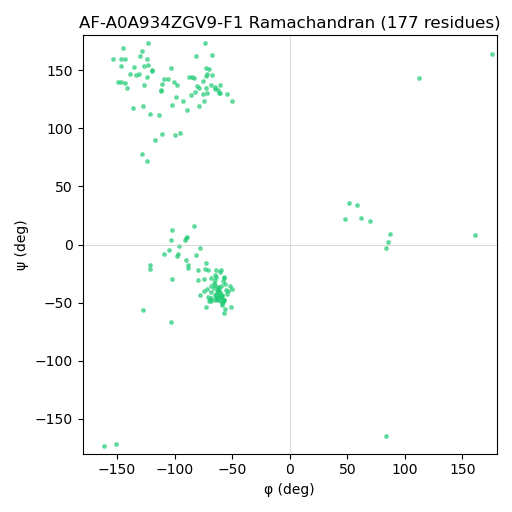5 9.276 1.00 96.06 146 ASN A CA 1
ATOM 1136 C C . ASN A 1 146 ? 6.968 5.209 8.923 1.00 96.06 146 ASN A C 1
ATOM 1138 O O . ASN A 1 146 ? 7.103 6.069 9.792 1.00 96.06 146 ASN A O 1
ATOM 1142 N N . GLU A 1 147 ? 6.735 5.496 7.648 1.00 96.50 147 GLU A N 1
ATOM 1143 C CA . GLU A 1 147 ? 6.653 6.862 7.152 1.00 96.50 147 GLU A CA 1
ATOM 1144 C C . GLU A 1 147 ? 5.253 7.447 7.409 1.00 96.50 147 GLU A C 1
ATOM 1146 O O . GLU A 1 147 ? 4.235 6.819 7.075 1.00 96.50 147 GLU A O 1
ATOM 1151 N N . PRO A 1 148 ? 5.158 8.665 7.974 1.00 96.19 148 PRO A N 1
ATOM 1152 C CA . PRO A 1 148 ? 3.883 9.352 8.128 1.00 96.19 148 PRO A CA 1
ATOM 1153 C C . PRO A 1 148 ? 3.328 9.828 6.780 1.00 96.19 148 PRO A C 1
ATOM 1155 O O . PRO A 1 148 ? 2.118 9.985 6.651 1.00 96.19 148 PRO A O 1
ATOM 1158 N N . ASP A 1 149 ? 4.157 9.994 5.756 1.00 96.62 149 ASP A N 1
ATOM 1159 C CA . ASP A 1 149 ? 3.732 10.480 4.446 1.00 96.62 149 ASP A CA 1
ATOM 1160 C C . ASP A 1 149 ? 4.242 9.584 3.315 1.00 96.62 149 ASP A C 1
ATOM 1162 O O . ASP A 1 149 ? 5.148 8.765 3.477 1.00 96.62 149 ASP A O 1
ATOM 1166 N N . ALA A 1 150 ? 3.619 9.723 2.144 1.00 97.62 150 ALA A N 1
ATOM 1167 C CA . ALA A 1 150 ? 4.105 9.084 0.931 1.00 97.62 150 ALA A CA 1
ATOM 1168 C C . ALA A 1 150 ? 5.518 9.588 0.609 1.00 97.62 150 ALA A C 1
ATOM 1170 O O . ALA A 1 150 ? 5.788 10.787 0.695 1.00 97.62 150 ALA A O 1
ATOM 1171 N N . HIS A 1 151 ? 6.418 8.688 0.210 1.00 97.62 151 HIS A N 1
ATOM 1172 C CA . HIS A 1 151 ? 7.802 9.066 -0.043 1.00 97.62 151 HIS A CA 1
ATOM 1173 C C . HIS A 1 151 ? 7.869 10.031 -1.244 1.00 97.62 151 HIS A C 1
ATOM 1175 O O . HIS A 1 151 ? 7.279 9.727 -2.287 1.00 97.62 151 HIS A O 1
ATOM 1181 N N . PRO A 1 152 ? 8.611 11.154 -1.169 1.00 97.12 152 PRO A N 1
ATOM 1182 C CA . PRO A 1 152 ? 8.609 12.177 -2.217 1.00 97.12 152 PRO A CA 1
ATOM 1183 C C . PRO A 1 152 ? 8.956 11.658 -3.615 1.00 97.12 152 PRO A C 1
ATOM 1185 O O . PRO A 1 152 ? 8.315 12.054 -4.581 1.00 97.12 152 PRO A O 1
ATOM 1188 N N . LEU A 1 153 ? 9.915 10.728 -3.729 1.00 96.94 153 LEU A N 1
ATOM 1189 C CA . LEU A 1 153 ? 10.264 10.097 -5.014 1.00 96.94 153 LEU A CA 1
ATOM 1190 C C . LEU A 1 153 ? 9.094 9.317 -5.631 1.00 96.94 153 LEU A C 1
ATOM 1192 O O . LEU A 1 153 ? 8.895 9.363 -6.839 1.00 96.94 153 LEU A O 1
ATOM 1196 N N . ILE A 1 154 ? 8.294 8.640 -4.804 1.00 97.69 154 ILE A N 1
ATOM 1197 C CA . ILE A 1 154 ? 7.119 7.894 -5.263 1.00 97.69 154 ILE A CA 1
ATOM 1198 C C . ILE A 1 154 ? 6.044 8.865 -5.736 1.00 97.69 154 ILE A C 1
ATOM 1200 O O . ILE A 1 154 ? 5.506 8.701 -6.828 1.00 97.69 154 ILE A O 1
ATOM 1204 N N . VAL A 1 155 ? 5.762 9.904 -4.943 1.00 98.12 155 VAL A N 1
ATOM 1205 C CA . VAL A 1 155 ? 4.807 10.953 -5.327 1.00 98.12 155 VAL A CA 1
ATOM 1206 C C . VAL A 1 155 ? 5.235 11.597 -6.643 1.00 98.12 155 VAL A C 1
ATOM 1208 O O . VAL A 1 155 ? 4.425 11.667 -7.559 1.00 98.12 155 VAL A O 1
ATOM 1211 N N . ALA A 1 156 ? 6.509 11.978 -6.772 1.00 97.75 156 ALA A N 1
ATOM 1212 C CA . ALA A 1 156 ? 7.051 12.584 -7.982 1.00 97.75 156 ALA A CA 1
ATOM 1213 C C . ALA A 1 156 ? 6.854 11.692 -9.217 1.00 97.75 156 ALA A C 1
ATOM 1215 O O . ALA A 1 156 ? 6.346 12.182 -10.228 1.00 97.75 156 ALA A O 1
ATOM 1216 N N . SER A 1 157 ? 7.175 10.392 -9.137 1.00 97.12 157 SER A N 1
ATOM 1217 C CA . SER A 1 157 ? 6.918 9.439 -10.227 1.00 97.12 157 SER A CA 1
ATOM 1218 C C . SER A 1 157 ? 5.432 9.383 -10.588 1.00 97.12 157 SER A C 1
ATOM 1220 O O . SER A 1 157 ? 5.083 9.538 -11.755 1.00 97.12 157 SER A O 1
ATOM 1222 N N . LEU A 1 158 ? 4.540 9.233 -9.603 1.00 97.56 158 LEU A N 1
ATOM 1223 C CA . LEU A 1 158 ? 3.097 9.107 -9.851 1.00 97.56 158 LEU A CA 1
ATOM 1224 C C . LEU A 1 158 ? 2.453 10.397 -10.379 1.00 97.56 158 LEU A C 1
ATOM 1226 O O . LEU A 1 158 ? 1.458 10.329 -11.087 1.00 97.56 158 LEU A O 1
ATOM 1230 N N . THR A 1 159 ? 2.980 11.575 -10.045 1.00 97.06 159 THR A N 1
ATOM 1231 C CA . THR A 1 159 ? 2.420 12.854 -10.518 1.00 97.06 159 THR A CA 1
ATOM 1232 C C . THR A 1 159 ? 3.015 13.337 -11.838 1.00 97.06 159 THR A C 1
ATOM 1234 O O . THR A 1 159 ? 2.472 14.258 -12.440 1.00 97.06 159 THR A O 1
ATOM 1237 N N . SER A 1 160 ? 4.131 12.753 -12.285 1.00 96.12 160 SER A N 1
ATOM 1238 C CA . SER A 1 160 ? 4.807 13.122 -13.541 1.00 96.12 160 SER A CA 1
ATOM 1239 C C . SER A 1 160 ? 4.427 12.240 -14.733 1.00 96.12 160 SER A C 1
ATOM 1241 O O . SER A 1 160 ? 4.905 12.481 -15.838 1.00 96.12 160 SER A O 1
ATOM 1243 N N . HIS A 1 161 ? 3.563 11.243 -14.526 1.00 94.25 161 HIS A N 1
ATOM 1244 C CA . HIS A 1 161 ? 3.141 10.292 -15.551 1.00 94.25 161 HIS A CA 1
ATOM 1245 C C . HIS A 1 161 ? 1.619 10.168 -15.578 1.00 94.25 161 HIS A C 1
ATOM 1247 O O . HIS A 1 161 ? 0.956 10.221 -14.543 1.00 94.25 161 HIS A O 1
ATOM 1253 N N . ASP A 1 162 ? 1.068 9.949 -16.766 1.00 94.38 162 ASP A N 1
ATOM 1254 C CA . ASP A 1 162 ? -0.360 9.746 -17.011 1.00 94.38 162 ASP A CA 1
ATOM 1255 C C . ASP A 1 162 ? -0.707 8.298 -17.403 1.00 94.38 162 ASP A C 1
ATOM 1257 O O . ASP A 1 162 ? -1.886 7.938 -17.426 1.00 94.38 162 ASP A O 1
ATOM 1261 N N . ASP A 1 163 ? 0.309 7.456 -17.634 1.00 96.56 163 ASP A N 1
ATOM 1262 C CA . ASP A 1 163 ? 0.176 6.043 -17.985 1.00 96.56 163 ASP A CA 1
ATOM 1263 C C . ASP A 1 163 ? 0.884 5.117 -16.982 1.00 96.56 163 ASP A C 1
ATOM 1265 O O . ASP A 1 163 ? 2.114 5.048 -16.904 1.00 96.56 163 ASP A O 1
ATOM 1269 N N . ALA A 1 164 ? 0.093 4.346 -16.236 1.00 96.25 164 ALA A N 1
ATOM 1270 C CA . ALA A 1 164 ? 0.591 3.406 -15.236 1.00 96.25 164 ALA A CA 1
ATOM 1271 C C . ALA A 1 164 ? 1.431 2.265 -15.834 1.00 96.25 164 ALA A C 1
ATOM 1273 O O . ALA A 1 164 ? 2.318 1.749 -15.155 1.00 96.25 164 ALA A O 1
ATOM 1274 N N . LEU A 1 165 ? 1.193 1.867 -17.088 1.00 94.75 165 LEU A N 1
ATOM 1275 C CA . LEU A 1 165 ? 1.991 0.829 -17.742 1.00 94.75 165 LEU A CA 1
ATOM 1276 C C . LEU A 1 165 ? 3.363 1.361 -18.150 1.00 94.75 165 LEU A C 1
ATOM 1278 O O . LEU A 1 165 ? 4.357 0.664 -17.959 1.00 94.75 165 LEU A O 1
ATOM 1282 N N . ALA A 1 166 ? 3.426 2.597 -18.652 1.00 93.44 166 ALA A N 1
ATOM 1283 C CA . ALA A 1 166 ? 4.696 3.261 -18.946 1.00 93.44 166 ALA A CA 1
ATOM 1284 C C . ALA A 1 166 ? 5.511 3.476 -17.664 1.00 93.44 166 ALA A C 1
ATOM 1286 O O . ALA A 1 166 ? 6.713 3.226 -17.633 1.00 93.44 166 ALA A O 1
ATOM 1287 N N . LEU A 1 167 ? 4.836 3.856 -16.580 1.00 93.56 167 LEU A N 1
ATOM 1288 C CA . LEU A 1 167 ? 5.459 4.047 -15.277 1.00 93.56 167 LEU A CA 1
ATOM 1289 C C . LEU A 1 167 ? 6.076 2.741 -14.739 1.00 93.56 167 LEU A C 1
ATOM 1291 O O . LEU A 1 167 ? 7.240 2.733 -14.337 1.00 93.56 167 LEU A O 1
ATOM 1295 N N . MET A 1 168 ? 5.348 1.622 -14.833 1.00 91.25 168 MET A N 1
ATOM 1296 C CA . MET A 1 168 ? 5.850 0.284 -14.483 1.00 91.25 168 MET A CA 1
ATOM 1297 C C . MET A 1 168 ? 7.003 -0.202 -15.375 1.00 91.25 168 MET A C 1
ATOM 1299 O O . MET A 1 168 ? 7.755 -1.076 -14.955 1.00 91.25 168 MET A O 1
ATOM 1303 N N . ALA A 1 169 ? 7.154 0.339 -16.586 1.00 90.38 169 ALA A N 1
ATOM 1304 C CA . ALA A 1 169 ? 8.199 -0.066 -17.524 1.00 90.38 169 ALA A CA 1
ATOM 1305 C C . ALA A 1 169 ? 9.573 0.574 -17.248 1.00 90.38 169 ALA A C 1
ATOM 1307 O O . ALA A 1 169 ? 10.552 0.165 -17.869 1.00 90.38 169 ALA A O 1
ATOM 1308 N N . GLY A 1 170 ? 9.672 1.554 -16.339 1.00 89.44 170 GLY A N 1
ATOM 1309 C CA . GLY A 1 170 ? 10.982 2.106 -15.969 1.00 89.44 170 GLY A CA 1
ATOM 1310 C C . GLY A 1 170 ? 11.012 3.477 -15.295 1.00 89.44 170 GLY A C 1
ATOM 1311 O O . GLY A 1 170 ? 12.098 4.018 -15.126 1.00 89.44 170 GLY A O 1
ATOM 1312 N N . ALA A 1 171 ? 9.870 4.060 -14.917 1.00 91.62 171 ALA A N 1
ATOM 1313 C CA . ALA A 1 171 ? 9.836 5.377 -14.264 1.00 91.62 171 ALA A CA 1
ATOM 1314 C C . ALA A 1 171 ? 9.605 5.317 -12.743 1.00 91.62 171 ALA A C 1
ATOM 1316 O O . ALA A 1 171 ? 9.453 6.346 -12.075 1.00 91.62 171 ALA A O 1
ATOM 1317 N N . LEU A 1 172 ? 9.552 4.106 -12.193 1.00 95.19 172 LEU A N 1
ATOM 1318 C CA . LEU A 1 172 ? 9.494 3.869 -10.759 1.00 95.19 172 LEU A CA 1
ATOM 1319 C C . LEU A 1 172 ? 10.902 3.799 -10.165 1.00 95.19 172 LEU A C 1
ATOM 1321 O O . LEU A 1 172 ? 11.805 3.259 -10.804 1.00 95.19 172 LEU A O 1
ATOM 1325 N N . PRO A 1 173 ? 11.104 4.304 -8.936 1.00 95.94 173 PRO A N 1
ATOM 1326 C CA . PRO A 1 173 ? 12.387 4.172 -8.271 1.00 95.94 173 PRO A CA 1
ATOM 1327 C C . PRO A 1 173 ? 12.690 2.698 -7.991 1.00 95.94 173 PRO A C 1
ATOM 1329 O O . PRO A 1 173 ? 11.839 1.947 -7.505 1.00 95.94 173 PRO A O 1
ATOM 1332 N N . SER A 1 174 ? 13.930 2.306 -8.269 1.00 95.75 174 SER A N 1
ATOM 1333 C CA . SER A 1 174 ? 14.464 0.981 -7.954 1.00 95.75 174 SER A CA 1
ATOM 1334 C C . SER A 1 174 ? 14.880 0.845 -6.488 1.00 95.75 174 SER A C 1
ATOM 1336 O O . SER A 1 174 ? 14.925 -0.263 -5.958 1.00 95.75 174 SER A O 1
ATOM 1338 N N . GLU A 1 175 ? 15.151 1.966 -5.819 1.00 96.12 175 GLU A N 1
ATOM 1339 C CA . GLU A 1 175 ? 15.516 2.038 -4.408 1.00 96.12 175 GLU A CA 1
ATOM 1340 C C . GLU A 1 175 ? 15.136 3.393 -3.795 1.00 96.12 175 GLU A C 1
ATOM 1342 O O . GLU A 1 175 ? 14.942 4.393 -4.489 1.00 96.12 175 GLU A O 1
ATOM 1347 N N . LEU A 1 176 ? 15.025 3.417 -2.470 1.00 95.25 176 LEU A N 1
ATOM 1348 C CA . LEU A 1 176 ? 14.933 4.630 -1.666 1.00 95.25 176 LEU A CA 1
ATOM 1349 C C . LEU A 1 176 ? 16.279 4.908 -0.982 1.00 95.25 176 LEU A C 1
ATOM 1351 O O . LEU A 1 176 ? 16.988 3.952 -0.651 1.00 95.25 176 LEU A O 1
ATOM 1355 N N . PRO A 1 177 ? 16.602 6.182 -0.689 1.00 90.69 177 PRO A N 1
ATOM 1356 C CA . PRO A 1 177 ? 17.774 6.525 0.104 1.00 90.69 177 PRO A CA 1
ATOM 1357 C C . PRO A 1 177 ? 17.773 5.794 1.452 1.00 90.69 177 PRO A C 1
ATOM 1359 O O . PRO A 1 177 ? 16.776 5.814 2.195 1.00 90.69 177 PRO A O 1
ATOM 1362 N N . LEU A 1 178 ? 18.902 5.148 1.748 1.00 77.44 178 LEU A N 1
ATOM 1363 C CA . LEU A 1 178 ? 19.195 4.642 3.084 1.00 77.44 178 LEU A CA 1
ATOM 1364 C C . LEU A 1 178 ? 19.384 5.839 4.037 1.00 77.44 178 LEU A C 1
ATOM 1366 O O . LEU A 1 178 ? 19.818 6.899 3.580 1.00 77.44 178 LEU A O 1
ATOM 1370 N N . PRO A 1 179 ? 18.981 5.707 5.311 1.00 60.16 179 PRO A N 1
ATOM 1371 C CA . PRO A 1 179 ? 19.187 6.746 6.316 1.00 60.16 179 PRO A CA 1
ATOM 1372 C C . PRO A 1 179 ? 20.669 7.061 6.559 1.00 60.16 179 PRO A C 1
ATOM 1374 O O . PRO A 1 179 ? 21.513 6.156 6.363 1.00 60.16 179 PRO A O 1
#

Foldseek 3Di:
DLVCCVVQPPPDALLVNLQSLLCCLAPQQDECVVVVHFAQDAALVVSVVVSYYHQRNSQNVSQVSCVSNVWHKFKWWKWDAPDPPACPNAIFIGMWMWTQRVVVRDIFIFRSRYDDVQADTHGDPPDGRYRDDADVVRVMDTLPDGHRDRDPLQNCLSVVDRTPVVSSNPSGDNDDDRD

Radius of gyration: 15.44 Å; Cα contacts (8 Å, |Δi|>4): 364; chains: 1; bounding box: 41×30×41 Å